Protein AF-S8C6K0-F1 (afdb_monomer_lite)

Foldseek 3Di:
DDPLLVVCVVPQPQQQDDDPDDDDDDDDFDPDKWKKKFKDKAAPPPVVVVVLCVVLVVVADLQKFKEWEWDWDQDPVRGIIIMIIIIMMGRDDPVVVCVRCVVRPVVRPPDTDMDRDGDPPPDDDDDRDRDPPDSDYDYPDVDDPPDDPPLCVVCPPCLVSSQVSSCVNPVVSPRDDPSHRHHPDPVVVPPDD

Sequence (193 aa):
MGEDLFRAIRGGGGSFGVILAYRIKLVRVPATVTVFKLQRFFGDNATEPVHKFQRTVPQIDDNLFIRILLQPVVTVNKNRVLRATFTGQFLGNSDQLLHITSSQFPKLGRGGVGLMDRIPESETPFPHRKGILYKGFRIWASEAPTAARDWLKYFKNNFYRLVQIKTQVDPDNVFRNEQSIPTFPNRLLVNSG

Secondary structure (DSSP, 8-state):
--HHHHHHTTTSGGGS--------------S--EEEEEEEEESS--HHHHHHHHHHGGGS-TTEEEEEEEEEEE-TTS-EEEEEEEEEEESS-HHHHHHHHHHH-HHHHSS---------TTS------TT-S---EEE--SS--S----HHHHHGGGHHHHHHHHHHH-TT--S--TTPPPPPPGGGSSS--

Organism: NCBI:txid192259

InterPro domains:
  IPR012951 Berberine/berberine-like [PF08031] (153-182)
  IPR016169 FAD-binding, type PCMH, subdomain 2 [G3DSA:3.30.465.10] (1-31)
  IPR016169 FAD-binding, type PCMH, subdomain 2 [G3DSA:3.30.465.10] (129-188)
  IPR036318 FAD-binding, type PCMH-like superfamily [SSF56176] (1-30)

pLDDT: mean 71.73, std 16.46, range [35.03, 91.38]

Radius of gyration: 22.29 Å; chains: 1; bounding box: 56×34×68 Å

Structure (mmCIF, N/CA/C/O backbone):
data_AF-S8C6K0-F1
#
_entry.id   AF-S8C6K0-F1
#
loop_
_atom_site.group_PDB
_atom_site.id
_atom_site.type_symbol
_atom_site.label_atom_id
_atom_site.label_alt_id
_atom_site.label_comp_id
_atom_site.label_asym_id
_atom_site.label_entity_id
_atom_site.label_seq_id
_atom_site.pdbx_PDB_ins_code
_atom_site.Cartn_x
_atom_site.Cartn_y
_atom_site.Cartn_z
_atom_site.occupancy
_atom_site.B_iso_or_equiv
_atom_site.auth_seq_id
_atom_site.auth_comp_id
_atom_site.auth_asym_id
_atom_site.auth_atom_id
_atom_site.pdbx_PDB_model_num
ATOM 1 N N . MET A 1 1 ? -22.836 -3.225 15.643 1.00 77.38 1 MET A N 1
ATOM 2 C CA . MET A 1 1 ? -21.581 -2.449 15.779 1.00 77.38 1 MET A CA 1
ATOM 3 C C . MET A 1 1 ? -21.860 -1.015 15.367 1.00 77.38 1 MET A C 1
ATOM 5 O O . MET A 1 1 ? -22.447 -0.830 14.309 1.00 77.38 1 MET A O 1
ATOM 9 N N . GLY A 1 2 ? -21.494 -0.033 16.195 1.00 87.06 2 GLY A N 1
ATOM 10 C CA . GLY A 1 2 ? -21.637 1.386 15.851 1.00 87.06 2 GLY A CA 1
ATOM 11 C C . GLY A 1 2 ? -20.652 1.831 14.763 1.00 87.06 2 GLY A C 1
ATOM 12 O O . GLY A 1 2 ? -19.598 1.217 14.587 1.00 87.06 2 GLY A O 1
ATOM 13 N N . GLU A 1 3 ? -20.988 2.906 14.046 1.00 89.06 3 GLU A N 1
ATOM 14 C CA . GLU A 1 3 ? -20.195 3.444 12.925 1.00 89.06 3 GLU A CA 1
ATOM 15 C C . GLU A 1 3 ? -18.762 3.822 13.340 1.00 89.06 3 GLU A C 1
ATOM 17 O O . GLU A 1 3 ? -17.808 3.608 12.592 1.00 89.06 3 GLU A O 1
ATOM 22 N N . ASP A 1 4 ? -18.591 4.323 14.561 1.00 86.75 4 ASP A N 1
ATOM 23 C CA . ASP A 1 4 ? -17.301 4.764 15.090 1.00 86.75 4 ASP A CA 1
ATOM 24 C C . ASP A 1 4 ? -16.329 3.600 15.293 1.00 86.75 4 ASP A C 1
ATOM 26 O O . ASP A 1 4 ? -15.210 3.627 14.772 1.00 86.75 4 ASP A O 1
ATOM 30 N N . LEU A 1 5 ? -16.785 2.526 15.942 1.00 85.75 5 LEU A N 1
ATOM 31 C CA . LEU A 1 5 ? -16.003 1.298 16.074 1.00 85.75 5 LEU A CA 1
ATOM 32 C C . LEU A 1 5 ? -15.726 0.669 14.703 1.00 85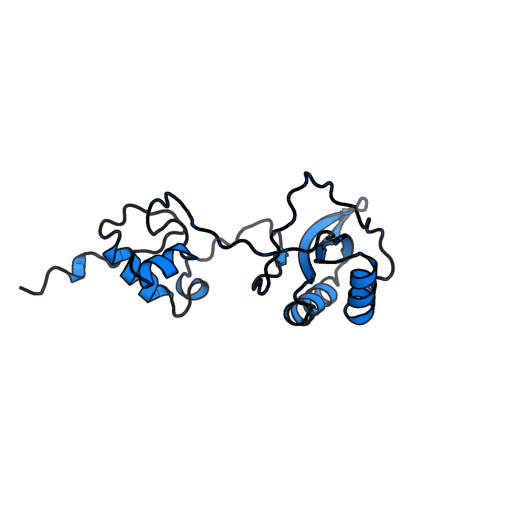.75 5 LEU A C 1
ATOM 34 O O . LEU A 1 5 ? -14.603 0.247 14.433 1.00 85.75 5 LEU A O 1
ATOM 38 N N . PHE A 1 6 ? -16.709 0.677 13.796 1.00 87.56 6 PHE A N 1
ATOM 39 C CA . PHE A 1 6 ? -16.521 0.162 12.440 1.00 87.56 6 PHE A CA 1
ATOM 40 C C . PHE A 1 6 ? -15.461 0.938 11.641 1.00 87.56 6 PHE A C 1
ATOM 42 O O . PHE A 1 6 ? -14.738 0.366 10.823 1.00 87.56 6 PHE A O 1
ATOM 49 N N . ARG A 1 7 ? -15.338 2.251 11.847 1.00 84.31 7 ARG A N 1
ATOM 50 C CA . ARG A 1 7 ? -14.250 3.054 11.268 1.00 84.31 7 ARG A CA 1
ATOM 51 C C . ARG A 1 7 ? -12.911 2.734 11.918 1.00 84.31 7 ARG A C 1
ATOM 53 O O . ARG A 1 7 ? -11.930 2.575 11.195 1.00 84.31 7 ARG A O 1
ATOM 60 N N . ALA A 1 8 ? -12.880 2.600 13.242 1.00 85.69 8 ALA A N 1
ATOM 61 C CA . ALA A 1 8 ? -11.664 2.314 13.995 1.00 85.69 8 ALA A CA 1
ATOM 62 C C . ALA A 1 8 ? -11.019 0.983 13.574 1.00 85.69 8 ALA A C 1
ATOM 64 O O . ALA A 1 8 ? -9.828 0.950 13.268 1.00 85.69 8 ALA A O 1
ATOM 65 N N . ILE A 1 9 ? -11.801 -0.092 13.428 1.00 87.19 9 ILE A N 1
ATOM 66 C CA . ILE A 1 9 ? -11.264 -1.406 13.027 1.00 87.19 9 ILE A CA 1
ATOM 67 C C . ILE A 1 9 ? -10.766 -1.460 11.571 1.00 87.19 9 ILE A C 1
ATOM 69 O O . ILE A 1 9 ? -10.057 -2.388 11.198 1.00 87.19 9 ILE A O 1
ATOM 73 N N . ARG A 1 10 ? -11.087 -0.463 10.732 1.00 83.25 10 ARG A N 1
ATOM 74 C CA . ARG A 1 10 ? -10.662 -0.386 9.317 1.00 83.25 10 ARG A CA 1
ATOM 75 C C . ARG A 1 10 ? -9.340 0.361 9.094 1.00 83.25 10 ARG A C 1
ATOM 77 O O . ARG A 1 10 ? -9.019 0.707 7.957 1.00 83.25 10 ARG A O 1
ATOM 84 N N . GLY A 1 11 ? -8.570 0.617 10.151 1.00 77.19 11 GLY A N 1
ATOM 85 C CA . GLY A 1 11 ? -7.265 1.281 10.039 1.00 77.19 11 GLY A CA 1
ATOM 86 C C . GLY A 1 11 ? -6.530 1.542 11.355 1.00 77.19 11 GLY A C 1
ATOM 87 O O . GLY A 1 11 ? -5.360 1.903 11.327 1.00 77.19 11 GLY A O 1
ATOM 88 N N . GLY A 1 12 ? -7.182 1.344 12.501 1.00 75.81 12 GLY A N 1
ATOM 89 C CA . GLY A 1 12 ? -6.617 1.544 13.836 1.00 75.81 12 GLY A CA 1
ATOM 90 C C . GLY A 1 12 ? -5.806 0.364 14.386 1.00 75.81 12 GLY A C 1
ATOM 91 O O . GLY A 1 12 ? -5.408 0.397 15.544 1.00 75.81 12 GLY A O 1
ATOM 92 N N . GLY A 1 13 ? -5.555 -0.670 13.577 1.00 76.31 13 GLY A N 1
ATOM 93 C CA . GLY A 1 13 ? -4.747 -1.827 13.971 1.00 76.31 13 GLY A CA 1
ATOM 94 C C . GLY A 1 13 ? -5.417 -2.733 15.012 1.00 76.31 13 GLY A C 1
ATOM 95 O O . GLY A 1 13 ? -6.632 -2.713 15.194 1.00 76.31 13 GLY A O 1
ATOM 96 N N . GLY A 1 14 ? -4.611 -3.552 15.693 1.00 79.44 14 GLY A N 1
ATOM 97 C CA . GLY A 1 14 ? -5.067 -4.588 16.633 1.00 79.44 14 GLY A CA 1
ATOM 98 C C . GLY A 1 14 ? -5.541 -4.090 18.004 1.00 79.44 14 GLY A C 1
ATOM 99 O O . GLY A 1 14 ? -5.570 -4.868 18.948 1.00 79.44 14 GLY A O 1
ATOM 100 N N . SER A 1 15 ? -5.877 -2.807 18.150 1.00 84.19 15 SER A N 1
ATOM 101 C CA . SER A 1 15 ? -6.222 -2.211 19.450 1.00 84.19 15 SER A CA 1
ATOM 102 C C . SER A 1 15 ? -7.683 -2.393 19.858 1.00 84.19 15 SER A C 1
ATOM 104 O O . SER A 1 15 ? -8.023 -2.128 21.003 1.00 84.19 15 SER A O 1
ATOM 106 N N . PHE A 1 16 ? -8.563 -2.808 18.951 1.00 87.69 16 PHE A N 1
ATOM 107 C CA . PHE A 1 16 ? -10.018 -2.704 19.136 1.00 87.69 16 PHE A CA 1
ATOM 108 C C . PHE A 1 16 ? -10.723 -4.048 19.359 1.00 87.69 16 PHE A C 1
ATOM 110 O O . PHE A 1 16 ? -11.948 -4.111 19.292 1.00 87.69 16 PHE A O 1
ATOM 117 N N . GLY A 1 17 ? -9.960 -5.115 19.605 1.00 87.19 17 GLY A N 1
ATOM 118 C CA . GLY A 1 17 ? -10.486 -6.446 19.896 1.00 87.19 17 GLY A CA 1
ATOM 119 C C . GLY A 1 17 ? -10.105 -7.517 18.881 1.00 87.19 17 GLY A C 1
ATOM 120 O O . GLY A 1 17 ? -9.298 -7.297 17.975 1.00 87.19 17 GLY A O 1
ATOM 121 N N . VAL A 1 18 ? -10.703 -8.697 19.048 1.00 88.75 18 VAL A N 1
ATOM 122 C CA . VAL A 1 18 ? -10.529 -9.841 18.146 1.00 88.75 18 VAL A CA 1
ATOM 123 C C . VAL A 1 18 ? -11.584 -9.783 17.048 1.00 88.75 18 VAL A C 1
ATOM 125 O O . VAL A 1 18 ? -12.783 -9.874 17.309 1.00 88.75 18 VAL A O 1
ATOM 128 N N . ILE A 1 19 ? -11.140 -9.643 15.801 1.00 88.69 19 ILE A N 1
ATOM 129 C CA . ILE A 1 19 ? -12.036 -9.616 14.645 1.00 88.69 19 ILE A CA 1
ATOM 130 C C . ILE A 1 19 ? -12.259 -11.051 14.171 1.00 88.69 19 ILE A C 1
ATOM 132 O O . ILE A 1 19 ? -11.333 -11.693 13.687 1.00 88.69 19 ILE A O 1
ATOM 136 N N . LEU A 1 20 ? -13.493 -11.540 14.302 1.00 91.31 20 LEU A N 1
ATOM 137 C CA . LEU A 1 20 ? -13.845 -12.923 13.961 1.00 91.31 20 LEU A CA 1
ATOM 138 C C . LEU A 1 20 ? -14.030 -13.140 12.454 1.00 91.31 20 LEU A C 1
ATOM 140 O O . LEU A 1 20 ? -13.672 -14.188 11.928 1.00 91.31 20 LEU A O 1
ATOM 144 N N . ALA A 1 21 ? -14.602 -12.159 11.754 1.00 90.94 21 ALA A N 1
ATOM 145 C CA . ALA A 1 21 ? -14.882 -12.258 10.327 1.00 90.94 21 ALA A CA 1
ATOM 146 C C . ALA A 1 21 ? -14.984 -10.878 9.670 1.00 90.94 21 ALA A C 1
ATOM 148 O O . ALA A 1 21 ? -15.353 -9.889 10.306 1.00 90.94 21 ALA A O 1
ATOM 149 N N . TYR A 1 22 ? -14.722 -10.836 8.363 1.00 88.56 22 TYR A N 1
ATOM 150 C CA . TYR A 1 22 ? -14.955 -9.669 7.517 1.00 88.56 22 TYR A CA 1
ATOM 151 C C . TYR A 1 22 ? -15.979 -9.993 6.436 1.00 88.56 22 TYR A C 1
ATOM 153 O O . TYR A 1 22 ? -15.881 -11.011 5.754 1.00 88.56 22 TYR A O 1
ATOM 161 N N . ARG A 1 23 ? -16.909 -9.065 6.203 1.00 90.38 23 ARG A N 1
ATOM 162 C CA . ARG A 1 23 ? -17.694 -9.033 4.968 1.00 90.38 23 ARG A CA 1
ATOM 163 C C . ARG A 1 23 ? -16.997 -8.112 3.974 1.00 90.38 23 ARG A C 1
ATOM 165 O O . ARG A 1 23 ? -16.988 -6.896 4.158 1.00 90.38 23 ARG A O 1
ATOM 172 N N . ILE A 1 24 ? -16.412 -8.689 2.931 1.00 87.88 24 ILE A N 1
ATOM 173 C CA . ILE A 1 24 ? -15.673 -7.943 1.908 1.00 87.88 24 ILE A CA 1
ATOM 174 C C . ILE A 1 24 ? -16.540 -7.667 0.677 1.00 87.88 24 ILE A C 1
ATOM 176 O O . ILE A 1 24 ? -17.408 -8.461 0.317 1.00 87.88 24 ILE A O 1
ATOM 180 N N . LYS A 1 25 ? -16.298 -6.530 0.016 1.00 83.69 25 LYS A N 1
ATOM 181 C CA . LYS A 1 25 ? -16.882 -6.217 -1.293 1.00 83.69 25 LYS A CA 1
ATOM 182 C C . LYS A 1 25 ? -15.878 -6.598 -2.374 1.00 83.69 25 LYS A C 1
ATOM 184 O O . LYS A 1 25 ? -14.811 -5.993 -2.450 1.00 83.69 25 LYS A O 1
ATOM 189 N N . LEU A 1 26 ? -16.235 -7.574 -3.203 1.00 84.75 26 LEU A N 1
ATOM 190 C CA . LEU A 1 26 ? -15.424 -7.948 -4.359 1.00 84.75 26 LEU A CA 1
ATOM 191 C C . LEU A 1 26 ? -15.444 -6.828 -5.407 1.00 84.75 26 LEU A C 1
ATOM 193 O O . LEU A 1 26 ? -16.449 -6.134 -5.584 1.00 84.75 26 LEU A O 1
ATOM 197 N N . VAL A 1 27 ? -14.322 -6.660 -6.100 1.00 81.38 27 VAL A N 1
ATOM 198 C CA . VAL A 1 27 ? -14.155 -5.691 -7.186 1.00 81.38 27 VAL A CA 1
ATOM 199 C C . VAL A 1 27 ? -13.807 -6.466 -8.449 1.00 81.38 27 VAL A C 1
ATOM 201 O O . VAL A 1 27 ? -12.996 -7.388 -8.401 1.00 81.38 27 VAL A O 1
ATOM 204 N N . ARG A 1 28 ? -14.437 -6.112 -9.574 1.00 83.19 28 ARG A N 1
ATOM 205 C CA . ARG A 1 28 ? -14.128 -6.726 -10.869 1.00 83.19 28 ARG A CA 1
ATOM 206 C C . ARG A 1 28 ? -12.749 -6.277 -11.346 1.00 83.19 28 ARG A C 1
ATOM 208 O O . ARG A 1 28 ? -12.434 -5.091 -11.275 1.00 83.19 28 ARG A O 1
ATOM 215 N N . VAL A 1 29 ? -11.978 -7.220 -11.874 1.00 83.12 29 VAL A N 1
ATOM 216 C CA . VAL A 1 29 ? -10.700 -6.978 -12.551 1.00 83.12 29 VAL A CA 1
ATOM 217 C C . VAL A 1 29 ? -10.784 -7.506 -13.987 1.00 83.12 29 VAL A C 1
ATOM 219 O O . VAL A 1 29 ? -11.564 -8.430 -14.234 1.00 83.12 29 VAL A O 1
ATOM 222 N N . PRO A 1 30 ? -10.046 -6.922 -14.945 1.00 86.19 30 PRO A N 1
ATOM 223 C CA . PRO A 1 30 ? -9.960 -7.470 -16.295 1.00 86.19 30 PRO A CA 1
ATOM 224 C C . PRO A 1 30 ? -9.377 -8.887 -16.284 1.00 86.19 30 PRO A C 1
ATOM 226 O O . PRO A 1 30 ? -8.573 -9.215 -15.414 1.00 86.19 30 PRO A O 1
ATOM 229 N N . ALA A 1 31 ? -9.745 -9.701 -17.278 1.00 85.19 31 ALA A N 1
ATOM 230 C CA . ALA A 1 31 ? -9.190 -11.048 -17.449 1.00 85.19 31 ALA A CA 1
ATOM 231 C C . ALA A 1 31 ? -7.670 -11.033 -17.695 1.00 85.19 31 ALA A C 1
ATOM 233 O O . ALA A 1 31 ? -6.972 -11.968 -17.319 1.00 85.19 31 ALA A O 1
ATOM 234 N N . THR A 1 32 ? -7.159 -9.948 -18.284 1.00 84.38 32 THR A N 1
ATOM 235 C CA . THR A 1 32 ? -5.731 -9.756 -18.542 1.00 84.38 32 THR A CA 1
ATOM 236 C C . THR A 1 32 ? -5.182 -8.642 -17.662 1.00 84.38 32 THR A C 1
ATOM 238 O O . THR A 1 32 ? -5.670 -7.511 -17.694 1.00 84.38 32 THR A O 1
ATOM 241 N N . VAL A 1 33 ? -4.128 -8.957 -16.916 1.00 8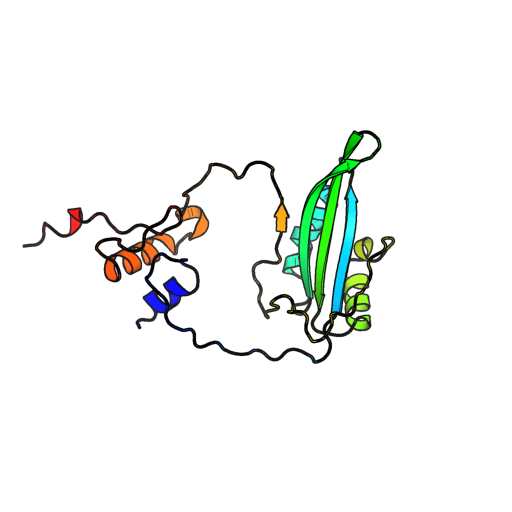5.25 33 VAL A N 1
ATOM 242 C CA . VAL A 1 33 ? -3.359 -8.018 -16.097 1.00 85.25 33 VAL A CA 1
ATOM 243 C C . VAL A 1 33 ? -1.905 -8.092 -16.541 1.00 85.25 33 VAL A C 1
ATOM 245 O O . VAL A 1 33 ? -1.387 -9.175 -16.805 1.00 85.25 33 VAL A O 1
ATOM 248 N N . THR A 1 34 ? -1.235 -6.946 -16.608 1.00 81.56 34 THR A N 1
ATOM 249 C CA . THR A 1 34 ? 0.183 -6.872 -16.968 1.00 81.56 34 THR A CA 1
ATOM 250 C C . THR A 1 34 ? 1.000 -6.498 -15.750 1.00 81.56 34 THR A C 1
ATOM 252 O O . THR A 1 34 ? 0.662 -5.551 -15.042 1.00 81.56 34 THR A O 1
ATOM 255 N N . VAL A 1 35 ? 2.108 -7.192 -15.518 1.00 81.81 35 VAL A N 1
ATOM 256 C CA . VAL A 1 35 ? 3.085 -6.796 -14.505 1.00 81.81 35 VAL A CA 1
ATOM 257 C C . VAL A 1 35 ? 4.426 -6.507 -15.135 1.00 81.81 35 VAL A C 1
ATOM 259 O O . VAL A 1 35 ? 4.752 -6.981 -16.221 1.00 81.81 35 VAL A O 1
ATOM 262 N N . PHE A 1 36 ? 5.221 -5.715 -14.434 1.00 75.88 36 PHE A N 1
ATOM 263 C CA . PHE A 1 36 ? 6.582 -5.454 -14.853 1.00 75.88 36 PHE A CA 1
ATOM 264 C C . PHE A 1 36 ? 7.497 -5.278 -13.655 1.00 75.88 36 PHE A C 1
ATOM 266 O O . PHE A 1 36 ? 7.103 -4.818 -12.575 1.00 75.88 36 PHE A O 1
ATOM 273 N N . LYS A 1 37 ? 8.766 -5.597 -13.889 1.00 79.25 37 LYS A N 1
ATOM 274 C CA . LYS A 1 37 ? 9.856 -5.331 -12.966 1.00 79.25 37 LYS A CA 1
ATOM 275 C C . LYS A 1 37 ? 10.997 -4.685 -13.734 1.00 79.25 37 LYS A C 1
ATOM 277 O O . LYS A 1 37 ? 11.533 -5.270 -14.666 1.00 79.25 37 LYS A O 1
ATOM 282 N N . LEU A 1 38 ? 11.379 -3.486 -13.316 1.00 76.12 38 LEU A N 1
ATOM 283 C CA . LEU A 1 38 ? 12.499 -2.752 -13.889 1.00 76.12 38 LEU A CA 1
ATOM 284 C C . LEU A 1 38 ? 13.527 -2.459 -12.803 1.00 76.12 38 LEU A C 1
ATOM 286 O O . LEU A 1 38 ? 13.191 -1.934 -11.742 1.00 76.12 38 LEU A O 1
ATOM 290 N N . GLN A 1 39 ? 14.790 -2.769 -13.080 1.00 77.50 39 GLN A N 1
ATOM 291 C CA . GLN A 1 39 ? 15.895 -2.485 -12.173 1.00 77.50 39 GLN A CA 1
ATOM 292 C C . GLN A 1 39 ? 16.813 -1.421 -12.762 1.00 77.50 39 GLN A C 1
ATOM 294 O O . GLN A 1 39 ? 17.195 -1.475 -13.930 1.00 77.50 39 GLN A O 1
ATOM 299 N N . ARG A 1 40 ? 17.160 -0.437 -11.933 1.00 76.88 40 ARG A N 1
ATOM 300 C CA . ARG A 1 40 ? 18.102 0.634 -12.250 1.00 76.88 40 ARG A CA 1
ATOM 301 C C . ARG A 1 40 ? 19.139 0.738 -11.147 1.00 76.88 40 ARG A C 1
ATOM 303 O O . ARG A 1 40 ? 18.807 0.599 -9.971 1.00 76.88 40 ARG A O 1
ATOM 310 N N . PHE A 1 41 ? 20.377 0.993 -11.542 1.00 79.62 41 PHE A N 1
ATOM 311 C CA . PHE A 1 41 ? 21.475 1.270 -10.630 1.00 79.62 41 PHE A CA 1
ATOM 312 C C . PHE A 1 41 ? 21.834 2.739 -10.773 1.00 79.62 41 PHE A C 1
ATOM 314 O O . PHE A 1 41 ? 22.044 3.228 -11.882 1.00 79.62 41 PHE A O 1
ATOM 321 N N . PHE A 1 42 ? 21.861 3.436 -9.650 1.00 76.88 42 PHE A N 1
ATOM 322 C CA . PHE A 1 42 ? 22.242 4.830 -9.563 1.00 76.88 42 PHE A CA 1
ATOM 323 C C . PHE A 1 42 ? 23.532 4.919 -8.750 1.00 76.88 42 PHE A C 1
ATOM 325 O O . PHE A 1 42 ? 23.659 4.259 -7.718 1.00 76.88 42 PHE A O 1
ATOM 332 N N . GLY A 1 43 ? 24.485 5.721 -9.227 1.00 71.12 43 GLY A N 1
ATOM 333 C CA . GLY A 1 43 ? 25.573 6.217 -8.384 1.00 71.12 43 GLY A CA 1
ATOM 334 C C . GLY A 1 43 ? 25.043 7.277 -7.412 1.00 71.12 43 GLY A C 1
ATOM 335 O O . GLY A 1 43 ? 23.907 7.188 -6.945 1.00 71.12 43 GLY A O 1
ATOM 336 N N . ASP A 1 44 ? 25.815 8.334 -7.178 1.00 60.81 44 ASP A N 1
ATOM 337 C CA . ASP A 1 44 ? 25.474 9.363 -6.183 1.00 60.81 44 ASP A CA 1
ATOM 338 C C . ASP A 1 44 ? 24.227 10.204 -6.535 1.00 60.81 44 ASP A C 1
ATOM 340 O O . ASP A 1 44 ? 23.620 10.822 -5.664 1.00 60.81 44 ASP A O 1
ATOM 344 N N . ASN A 1 45 ? 23.772 10.195 -7.795 1.00 64.88 45 ASN A N 1
ATOM 345 C CA . ASN A 1 45 ? 22.658 11.027 -8.270 1.00 64.88 45 ASN A CA 1
ATOM 346 C C . ASN A 1 45 ? 21.289 10.305 -8.304 1.00 64.88 45 ASN A C 1
ATOM 348 O O . ASN A 1 45 ? 20.521 10.415 -9.262 1.00 64.88 45 ASN A O 1
ATOM 352 N N . ALA A 1 46 ? 20.963 9.527 -7.268 1.00 63.41 46 ALA A N 1
ATOM 353 C CA . ALA A 1 46 ? 19.696 8.785 -7.188 1.00 63.41 46 ALA A CA 1
ATOM 354 C C . ALA A 1 46 ? 18.464 9.650 -6.834 1.00 63.41 46 ALA A C 1
ATOM 356 O O . ALA A 1 46 ? 17.328 9.168 -6.872 1.00 63.41 46 ALA A O 1
ATOM 357 N N . THR A 1 47 ? 18.669 10.923 -6.492 1.00 68.75 47 THR A N 1
ATOM 358 C CA . THR A 1 47 ? 17.626 11.829 -5.989 1.00 68.75 47 THR A CA 1
ATOM 359 C C . THR A 1 47 ? 16.644 12.264 -7.080 1.00 68.75 47 THR A C 1
ATOM 361 O O . THR A 1 47 ? 15.437 12.296 -6.838 1.00 68.75 47 THR A O 1
ATOM 364 N N . GLU A 1 48 ? 17.121 12.545 -8.298 1.00 71.12 48 GLU A N 1
ATOM 365 C CA . GLU A 1 48 ? 16.271 13.017 -9.405 1.00 71.12 48 GLU A CA 1
ATOM 366 C C . GLU A 1 48 ? 15.190 11.983 -9.808 1.00 71.12 48 GLU A C 1
ATOM 368 O O . GLU A 1 48 ? 14.011 12.354 -9.864 1.00 71.12 48 GLU A O 1
ATOM 373 N N . PRO A 1 49 ? 15.505 10.685 -10.019 1.00 68.38 49 PRO A N 1
ATOM 374 C CA . PRO A 1 49 ? 14.498 9.669 -10.335 1.00 68.38 49 PRO A CA 1
ATOM 375 C C . PRO A 1 49 ? 13.445 9.483 -9.238 1.00 68.38 49 PRO A C 1
ATOM 377 O O . PRO A 1 49 ? 12.259 9.343 -9.539 1.00 68.38 49 PRO A O 1
ATOM 380 N N . VAL A 1 50 ? 13.866 9.494 -7.970 1.00 71.62 50 VAL A N 1
ATOM 381 C CA . VAL A 1 50 ? 12.971 9.319 -6.815 1.00 71.62 50 VAL A CA 1
ATOM 382 C C . VAL A 1 50 ? 12.024 10.502 -6.689 1.00 71.62 50 VAL A C 1
ATOM 384 O O . VAL A 1 50 ? 10.814 10.321 -6.559 1.00 71.62 50 VAL A O 1
ATOM 387 N N . HIS A 1 51 ? 12.557 11.714 -6.791 1.00 73.88 51 HIS A N 1
ATOM 388 C CA . HIS A 1 51 ? 11.772 12.935 -6.707 1.00 73.88 51 HIS A CA 1
ATOM 389 C C . HIS A 1 51 ? 10.781 13.059 -7.874 1.00 73.88 51 HIS A C 1
ATOM 391 O O . HIS A 1 51 ? 9.614 13.402 -7.670 1.00 73.88 51 HIS A O 1
ATOM 397 N N . LYS A 1 52 ? 11.200 12.699 -9.095 1.00 73.94 52 LYS A N 1
ATOM 398 C CA . LYS A 1 52 ? 10.295 12.635 -10.250 1.00 73.94 52 LYS A CA 1
ATOM 399 C C . LYS A 1 52 ? 9.178 11.618 -10.022 1.00 73.94 52 LYS A C 1
ATOM 401 O O . LYS A 1 52 ? 8.014 11.939 -10.246 1.00 73.94 52 LYS A O 1
ATOM 406 N N . PHE A 1 53 ? 9.512 10.428 -9.526 1.00 73.56 53 PHE A N 1
ATOM 407 C CA . PHE A 1 53 ? 8.518 9.410 -9.197 1.00 73.56 53 PHE A CA 1
ATOM 408 C C . PHE A 1 53 ? 7.498 9.930 -8.179 1.00 73.56 53 PHE A C 1
ATOM 410 O O . PHE A 1 53 ? 6.305 9.882 -8.453 1.00 73.56 53 PHE A O 1
ATOM 417 N N . GLN A 1 54 ? 7.940 10.511 -7.061 1.00 75.06 54 GLN A N 1
ATOM 418 C CA . GLN A 1 54 ? 7.048 11.052 -6.025 1.00 75.06 54 GLN A CA 1
ATOM 419 C C . GLN A 1 54 ? 6.057 12.102 -6.554 1.00 75.06 54 GLN A C 1
ATOM 421 O O . GLN A 1 54 ? 4.931 12.164 -6.065 1.00 75.06 54 GLN A O 1
ATOM 426 N N . ARG A 1 55 ? 6.443 12.897 -7.562 1.00 75.62 55 ARG A N 1
ATOM 427 C CA . ARG A 1 55 ? 5.568 13.907 -8.183 1.00 75.62 55 ARG A CA 1
ATOM 428 C C . ARG A 1 55 ? 4.598 13.332 -9.213 1.00 75.62 55 ARG A C 1
ATOM 430 O O . ARG A 1 55 ? 3.452 13.762 -9.262 1.00 75.62 55 ARG A O 1
ATOM 437 N N . THR A 1 56 ? 5.038 12.384 -10.039 1.00 73.31 56 THR A N 1
ATOM 438 C CA . THR A 1 56 ? 4.213 11.834 -11.131 1.00 73.31 56 THR A CA 1
ATOM 439 C C . THR A 1 56 ? 3.221 10.784 -10.636 1.00 73.31 56 THR A C 1
ATOM 441 O O . THR A 1 56 ? 2.103 10.684 -11.126 1.00 73.31 56 THR A O 1
ATOM 444 N N . VAL A 1 57 ? 3.608 10.006 -9.631 1.00 73.44 57 VAL A N 1
ATOM 445 C CA . VAL A 1 57 ? 2.843 8.865 -9.117 1.00 73.44 57 VAL A CA 1
ATOM 446 C C . VAL A 1 57 ? 1.430 9.219 -8.652 1.00 73.44 57 VAL A C 1
ATOM 448 O O . VAL A 1 57 ? 0.525 8.460 -8.988 1.00 73.44 57 VAL A O 1
ATOM 451 N N . PRO A 1 58 ? 1.163 10.339 -7.954 1.00 74.06 58 PRO A N 1
ATOM 452 C CA . PRO A 1 58 ? -0.204 10.740 -7.620 1.00 74.06 58 PRO A CA 1
ATOM 453 C C . PRO A 1 58 ? -1.118 10.962 -8.834 1.00 74.06 58 PRO A C 1
ATOM 455 O O . PRO A 1 58 ? -2.318 10.757 -8.700 1.00 74.06 58 PRO A O 1
ATOM 458 N N . GLN A 1 59 ? -0.561 11.329 -9.993 1.00 75.44 59 GLN A N 1
ATOM 459 C CA . GLN A 1 59 ? -1.293 11.707 -11.213 1.00 75.44 59 GLN A CA 1
ATOM 460 C C . GLN A 1 59 ? -1.340 10.602 -12.283 1.00 75.44 59 GLN A C 1
ATOM 462 O O . GLN A 1 59 ? -1.939 10.793 -13.336 1.00 75.44 59 GLN A O 1
ATOM 467 N N . ILE A 1 60 ? -0.677 9.467 -12.044 1.00 77.62 60 ILE A N 1
ATOM 468 C CA . ILE A 1 60 ? -0.659 8.327 -12.972 1.00 77.62 60 ILE A CA 1
ATOM 469 C C . ILE A 1 60 ? -2.054 7.697 -13.106 1.00 77.62 60 ILE A C 1
ATOM 471 O O . ILE A 1 60 ? -2.866 7.808 -12.185 1.00 77.62 60 ILE A O 1
ATOM 475 N N . ASP A 1 61 ? -2.281 6.994 -14.219 1.00 81.69 61 ASP A N 1
ATOM 476 C CA . ASP A 1 61 ? -3.510 6.240 -14.491 1.00 81.69 61 ASP A CA 1
ATOM 477 C C . ASP A 1 61 ? -3.948 5.386 -13.286 1.00 81.69 61 ASP A C 1
ATOM 479 O O . ASP A 1 61 ? -3.139 4.681 -12.675 1.00 81.69 61 ASP A O 1
ATOM 483 N N . ASP A 1 62 ? -5.238 5.439 -12.950 1.00 81.19 62 ASP A N 1
ATOM 484 C CA . ASP A 1 62 ? -5.827 4.716 -11.816 1.00 81.19 62 ASP A CA 1
ATOM 485 C C . ASP A 1 62 ? -5.692 3.190 -11.928 1.00 81.19 62 ASP A C 1
ATOM 487 O O . ASP A 1 62 ? -5.789 2.497 -10.914 1.00 81.19 62 ASP A O 1
ATOM 491 N N . ASN A 1 63 ? -5.489 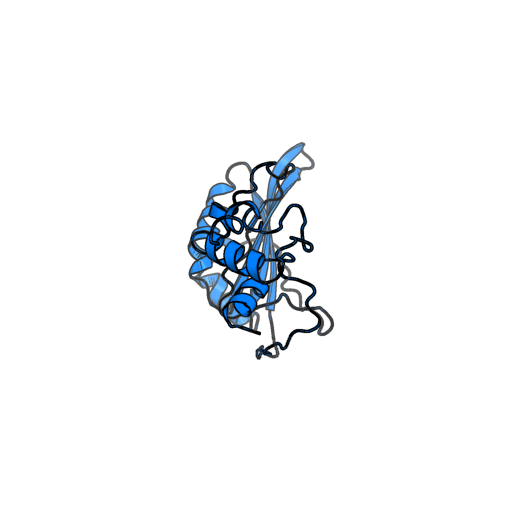2.666 -13.139 1.00 83.88 63 ASN A N 1
ATOM 492 C CA . ASN A 1 63 ? -5.273 1.250 -13.424 1.00 83.88 63 ASN A CA 1
ATOM 493 C C . ASN A 1 63 ? -3.806 0.832 -13.304 1.00 83.88 63 ASN A C 1
ATOM 495 O O . ASN A 1 63 ? -3.514 -0.357 -13.434 1.00 83.88 63 ASN A O 1
ATOM 499 N N . LEU A 1 64 ? -2.889 1.785 -13.100 1.00 82.06 64 LEU A N 1
ATOM 500 C CA . LEU A 1 64 ? -1.455 1.556 -13.018 1.00 82.06 64 LEU A CA 1
ATOM 501 C C . LEU A 1 64 ? -0.949 1.752 -11.586 1.00 82.06 64 LEU A C 1
ATOM 503 O O . LEU A 1 64 ? -0.784 2.862 -11.075 1.00 82.06 64 LEU A O 1
ATOM 507 N N . PHE A 1 65 ? -0.607 0.638 -10.950 1.00 81.31 65 PHE A N 1
ATOM 508 C CA . PHE A 1 65 ? 0.129 0.629 -9.697 1.00 81.31 65 PHE A CA 1
ATOM 509 C C . PHE A 1 65 ? 1.625 0.497 -9.964 1.00 81.31 65 PHE A C 1
ATOM 511 O O . PHE A 1 65 ? 2.053 -0.392 -10.694 1.00 81.31 65 PHE A O 1
ATOM 518 N N . ILE A 1 66 ? 2.434 1.338 -9.316 1.00 78.31 66 ILE A N 1
ATOM 519 C CA . ILE A 1 66 ? 3.894 1.219 -9.315 1.00 78.31 66 ILE A CA 1
ATOM 520 C C . ILE A 1 66 ? 4.404 1.442 -7.893 1.00 78.31 66 ILE A C 1
ATOM 522 O O . ILE A 1 66 ? 3.985 2.378 -7.208 1.00 78.31 66 ILE A O 1
ATOM 526 N N . ARG A 1 67 ? 5.347 0.605 -7.465 1.00 78.44 67 ARG A N 1
ATOM 527 C CA . ARG A 1 67 ? 6.146 0.785 -6.251 1.00 78.44 67 ARG A CA 1
ATOM 528 C C . ARG A 1 67 ? 7.629 0.862 -6.588 1.00 78.44 67 ARG A C 1
ATOM 530 O O . ARG A 1 67 ? 8.079 0.223 -7.540 1.00 78.44 67 ARG A O 1
ATOM 537 N N . ILE A 1 68 ? 8.386 1.574 -5.757 1.00 77.12 68 ILE A N 1
ATOM 538 C CA . ILE A 1 68 ? 9.852 1.549 -5.788 1.00 77.12 68 ILE A CA 1
ATOM 539 C C . ILE A 1 68 ? 10.371 0.923 -4.503 1.00 77.12 68 ILE A C 1
ATOM 541 O O . ILE A 1 68 ? 10.005 1.328 -3.397 1.00 77.12 68 ILE A O 1
ATOM 545 N N . LEU A 1 69 ? 11.281 -0.027 -4.680 1.00 78.50 69 LEU A N 1
ATOM 546 C CA . LEU A 1 69 ? 12.161 -0.528 -3.641 1.00 78.50 69 LEU A CA 1
ATOM 547 C C . LEU A 1 69 ? 13.574 0.014 -3.884 1.00 78.50 69 LEU A C 1
ATOM 549 O O . LEU A 1 69 ? 14.197 -0.327 -4.892 1.00 78.50 69 LEU A O 1
ATOM 553 N N . LEU A 1 70 ? 14.067 0.849 -2.968 1.00 77.50 70 LEU A N 1
ATOM 554 C CA . LEU A 1 70 ? 15.442 1.355 -2.981 1.00 77.50 70 LEU A CA 1
ATOM 555 C C . LEU A 1 70 ? 16.302 0.532 -2.022 1.00 77.50 70 LEU A C 1
ATOM 557 O O . LEU A 1 70 ? 15.940 0.366 -0.856 1.00 77.50 70 LEU A O 1
ATOM 561 N N . GLN A 1 71 ? 17.431 0.026 -2.512 1.00 79.81 71 GLN A N 1
ATOM 562 C CA . GLN A 1 71 ? 18.372 -0.773 -1.730 1.00 79.81 71 GLN A CA 1
ATOM 563 C C . GLN A 1 71 ? 19.813 -0.363 -2.041 1.00 79.81 71 GLN A C 1
ATOM 565 O O . GLN A 1 71 ? 20.167 -0.289 -3.218 1.00 79.81 71 GLN A O 1
ATOM 570 N N . PRO A 1 72 ? 20.667 -0.137 -1.030 1.00 80.94 72 PRO A N 1
ATOM 571 C CA . PRO A 1 72 ? 22.099 -0.012 -1.261 1.00 80.94 72 PRO A CA 1
ATOM 572 C C . PRO A 1 72 ? 22.671 -1.373 -1.685 1.00 80.94 72 PRO A C 1
ATOM 574 O O . PRO A 1 72 ? 22.328 -2.406 -1.111 1.00 80.94 72 PRO A O 1
ATOM 577 N N . VAL A 1 73 ? 23.537 -1.385 -2.694 1.00 83.12 73 VAL A N 1
ATOM 578 C CA . VAL A 1 73 ? 24.222 -2.584 -3.194 1.00 83.12 73 VAL A CA 1
ATOM 579 C C . VAL A 1 73 ? 25.702 -2.259 -3.367 1.00 83.12 73 VAL A C 1
ATOM 581 O O . VAL A 1 73 ? 26.056 -1.177 -3.827 1.00 83.12 73 VAL A O 1
ATOM 584 N N . VAL A 1 74 ? 26.576 -3.186 -2.984 1.00 81.81 74 VAL A N 1
ATOM 585 C CA . VAL A 1 74 ? 28.019 -3.068 -3.222 1.00 81.81 74 VAL A CA 1
ATOM 586 C C . VAL A 1 74 ? 28.330 -3.759 -4.543 1.00 81.81 74 VAL A C 1
ATOM 588 O O . VAL A 1 74 ? 27.994 -4.926 -4.734 1.00 81.81 74 VAL A O 1
ATOM 591 N N . THR A 1 75 ? 28.912 -3.020 -5.481 1.00 75.94 75 THR A N 1
ATOM 592 C CA . THR A 1 75 ? 29.378 -3.577 -6.758 1.00 75.94 75 THR A CA 1
ATOM 593 C C . THR A 1 75 ? 30.630 -4.432 -6.558 1.00 75.94 75 THR A C 1
ATOM 595 O O . THR A 1 75 ? 31.306 -4.325 -5.536 1.00 75.94 75 THR A O 1
ATOM 598 N N . VAL A 1 76 ? 30.985 -5.239 -7.563 1.00 76.88 76 VAL A N 1
ATOM 599 C CA . VAL A 1 76 ? 32.226 -6.042 -7.565 1.00 76.88 76 VAL A CA 1
ATOM 600 C C . VAL A 1 76 ? 33.465 -5.168 -7.302 1.00 76.88 76 VAL A C 1
ATOM 602 O O . VAL A 1 76 ? 34.379 -5.583 -6.597 1.00 76.88 76 VAL A O 1
ATOM 605 N N . ASN A 1 77 ? 33.438 -3.909 -7.751 1.00 79.44 77 ASN A N 1
ATOM 606 C CA . ASN A 1 77 ? 34.514 -2.930 -7.564 1.00 79.44 77 ASN A CA 1
ATOM 607 C C . ASN A 1 77 ? 34.494 -2.240 -6.184 1.00 79.44 77 ASN A C 1
ATOM 609 O O . ASN A 1 77 ? 35.129 -1.205 -6.013 1.00 79.44 77 ASN A O 1
ATOM 613 N N . LYS A 1 78 ? 33.736 -2.760 -5.207 1.00 78.25 78 LYS A N 1
ATOM 614 C CA . LYS A 1 78 ? 33.534 -2.191 -3.857 1.00 78.25 78 LYS A CA 1
ATOM 615 C C . LYS A 1 78 ? 32.875 -0.804 -3.812 1.00 78.25 78 LYS A C 1
ATOM 617 O O . LYS A 1 78 ? 32.703 -0.249 -2.729 1.00 78.25 78 LYS A O 1
ATOM 622 N N . ASN A 1 79 ? 32.411 -0.274 -4.943 1.00 78.56 79 ASN A N 1
ATOM 623 C CA . ASN A 1 79 ? 31.634 0.964 -4.971 1.00 78.56 79 ASN A CA 1
ATOM 624 C C . ASN A 1 79 ? 30.202 0.698 -4.499 1.00 78.56 79 ASN A C 1
ATOM 626 O O . ASN A 1 79 ? 29.560 -0.255 -4.959 1.00 78.56 79 ASN A O 1
ATOM 630 N N . ARG A 1 80 ? 29.696 1.547 -3.599 1.00 77.25 80 ARG A N 1
ATOM 631 C CA . ARG A 1 80 ? 28.304 1.511 -3.135 1.00 77.25 80 ARG A CA 1
ATOM 632 C C . ARG A 1 80 ? 27.430 2.216 -4.168 1.00 77.25 80 ARG A C 1
ATOM 634 O O . ARG A 1 80 ? 27.670 3.370 -4.494 1.00 77.25 80 ARG A O 1
ATOM 641 N N . VAL A 1 81 ? 26.417 1.523 -4.669 1.00 83.38 81 VAL A N 1
ATOM 642 C CA . VAL A 1 81 ? 25.429 2.059 -5.612 1.00 83.38 81 VAL A CA 1
ATOM 643 C C . VAL A 1 81 ? 24.031 1.835 -5.061 1.00 83.38 81 VAL A C 1
ATOM 645 O O . VAL A 1 81 ? 23.781 0.876 -4.329 1.00 83.38 81 VAL A O 1
ATOM 648 N N . LEU A 1 82 ? 23.088 2.699 -5.418 1.00 80.38 82 LEU A N 1
ATOM 649 C CA . LEU A 1 82 ? 21.690 2.506 -5.068 1.00 80.38 82 LEU A CA 1
ATOM 650 C C . LEU A 1 82 ? 20.988 1.723 -6.176 1.00 80.38 82 LEU A C 1
ATOM 652 O O . LEU A 1 82 ? 20.894 2.170 -7.318 1.00 80.38 82 LEU A O 1
ATOM 656 N N . ARG A 1 83 ? 20.438 0.560 -5.839 1.00 82.00 83 ARG A N 1
ATOM 657 C CA . ARG A 1 83 ? 19.546 -0.192 -6.718 1.00 82.00 83 ARG A CA 1
ATOM 658 C C . ARG A 1 83 ? 18.107 0.237 -6.474 1.00 82.00 83 ARG A C 1
ATOM 660 O O . ARG A 1 83 ? 17.566 0.023 -5.391 1.00 82.00 83 ARG A O 1
ATOM 667 N N . ALA A 1 84 ? 17.466 0.769 -7.505 1.00 79.69 84 ALA A N 1
ATOM 668 C CA . ALA A 1 84 ? 16.033 1.005 -7.534 1.00 79.69 84 ALA A CA 1
ATOM 669 C C . ALA A 1 84 ? 15.338 -0.100 -8.327 1.00 79.69 84 ALA A C 1
ATOM 671 O O . ALA A 1 84 ? 15.588 -0.283 -9.519 1.00 79.69 84 ALA A O 1
ATOM 672 N N . THR A 1 85 ? 14.450 -0.831 -7.664 1.00 79.06 85 THR A N 1
ATOM 673 C CA . THR A 1 85 ? 13.572 -1.813 -8.300 1.00 79.06 85 THR A CA 1
ATOM 674 C C . THR A 1 85 ? 12.168 -1.235 -8.374 1.00 79.06 85 THR A C 1
ATOM 676 O O . THR A 1 85 ? 11.510 -1.053 -7.351 1.00 79.06 85 THR A O 1
ATOM 679 N N . PHE A 1 86 ? 11.718 -0.954 -9.589 1.00 78.00 86 PHE A N 1
ATOM 680 C CA . PHE A 1 86 ? 10.353 -0.565 -9.895 1.00 78.00 86 PHE A CA 1
ATOM 681 C C . PHE A 1 86 ? 9.559 -1.841 -10.146 1.00 78.00 86 PHE A C 1
ATOM 683 O O . PHE A 1 86 ? 9.936 -2.651 -10.990 1.00 78.00 86 PHE A O 1
ATOM 690 N N . THR A 1 87 ? 8.478 -2.040 -9.407 1.00 80.94 87 THR A N 1
ATOM 691 C CA . THR A 1 87 ? 7.538 -3.137 -9.653 1.00 80.94 87 THR A CA 1
ATOM 692 C C . THR A 1 87 ? 6.169 -2.530 -9.838 1.00 80.94 87 THR A C 1
ATOM 694 O O . THR A 1 87 ? 5.753 -1.720 -9.008 1.00 80.94 87 THR A O 1
ATOM 697 N N . GLY A 1 88 ? 5.475 -2.911 -10.897 1.00 79.38 88 GLY A N 1
ATOM 698 C CA . GLY A 1 88 ? 4.138 -2.410 -11.143 1.00 79.38 88 GLY A CA 1
ATOM 699 C C . GLY A 1 88 ? 3.191 -3.460 -11.686 1.00 79.38 88 GLY A C 1
ATOM 700 O O . GLY A 1 88 ? 3.608 -4.518 -12.154 1.00 79.38 88 GLY A O 1
ATOM 701 N N . GLN A 1 89 ? 1.912 -3.129 -11.578 1.00 82.81 89 GLN A N 1
ATOM 702 C CA . GLN A 1 89 ? 0.785 -3.902 -12.068 1.00 82.81 89 GLN A CA 1
ATOM 703 C C . GLN A 1 89 ? -0.169 -2.956 -12.787 1.00 82.81 89 GLN A C 1
ATOM 705 O O . GLN A 1 89 ? -0.494 -1.890 -12.264 1.00 82.81 89 GLN A O 1
ATOM 710 N N . PHE A 1 90 ? -0.625 -3.371 -13.959 1.00 84.81 90 PHE A N 1
ATOM 711 C CA . PHE A 1 90 ? -1.572 -2.656 -14.788 1.00 84.81 90 PHE A CA 1
ATOM 712 C C . PHE A 1 90 ? -2.809 -3.511 -15.044 1.00 84.81 90 PHE A C 1
ATOM 714 O O . PHE A 1 90 ? -2.692 -4.654 -15.492 1.00 84.81 90 PHE A O 1
ATOM 721 N N . LEU A 1 91 ? -3.993 -2.960 -14.774 1.00 86.62 91 LEU A N 1
ATOM 722 C CA . LEU A 1 91 ? -5.267 -3.603 -15.101 1.00 86.62 91 LEU A CA 1
ATOM 723 C C . LEU A 1 91 ? -5.577 -3.463 -16.599 1.00 86.62 91 LEU A C 1
ATOM 725 O O . LEU A 1 91 ? -6.432 -2.679 -17.002 1.00 86.62 91 LEU A O 1
ATOM 729 N N . GLY A 1 92 ? -4.865 -4.234 -17.412 1.00 86.25 92 GLY A N 1
ATOM 730 C CA . GLY A 1 92 ? -5.009 -4.280 -18.861 1.00 86.25 92 GLY A CA 1
ATOM 731 C C . GLY A 1 92 ? -3.847 -5.026 -19.509 1.00 86.25 92 GLY A C 1
ATOM 732 O O . GLY A 1 92 ? -3.044 -5.674 -18.828 1.00 86.25 92 GLY A O 1
ATOM 733 N N . ASN A 1 93 ? -3.754 -4.939 -20.834 1.00 86.44 93 ASN A N 1
ATOM 734 C CA . ASN A 1 93 ? -2.708 -5.616 -21.601 1.00 86.44 93 ASN A CA 1
ATOM 735 C C . ASN A 1 93 ? -1.397 -4.804 -21.672 1.00 86.44 93 ASN A C 1
ATOM 737 O O . ASN A 1 93 ? -1.330 -3.636 -21.272 1.00 86.44 93 ASN A O 1
ATOM 741 N N . SER A 1 94 ? -0.343 -5.441 -22.185 1.00 81.06 94 SER A N 1
ATOM 742 C CA . SER A 1 94 ? 0.990 -4.848 -22.300 1.00 81.06 94 SER A CA 1
ATOM 743 C C . SER A 1 94 ? 1.043 -3.678 -23.274 1.00 81.06 94 SER A C 1
ATOM 745 O O . SER A 1 94 ? 1.787 -2.734 -23.032 1.00 81.06 94 SER A O 1
ATOM 747 N N . ASP A 1 95 ? 0.237 -3.692 -24.334 1.00 83.50 95 ASP A N 1
ATOM 748 C CA . ASP A 1 95 ? 0.241 -2.642 -25.359 1.00 83.50 95 ASP A CA 1
ATOM 749 C C . ASP A 1 95 ? -0.297 -1.321 -24.795 1.00 83.50 95 ASP A C 1
ATOM 751 O O . ASP A 1 95 ? 0.300 -0.256 -24.970 1.00 83.50 95 ASP A O 1
ATOM 755 N N . GLN A 1 96 ? -1.379 -1.398 -24.017 1.00 83.94 96 GLN A N 1
ATOM 756 C CA . GLN A 1 96 ? -1.929 -0.273 -23.260 1.00 83.94 96 GLN A CA 1
ATOM 757 C C . GLN A 1 96 ? -0.925 0.250 -22.226 1.00 83.94 96 GLN A C 1
ATOM 759 O O . GLN A 1 96 ? -0.727 1.463 -22.111 1.00 83.94 96 GLN A O 1
ATOM 764 N N . LEU A 1 97 ? -0.243 -0.649 -21.508 1.00 82.56 97 LEU A N 1
ATOM 765 C CA . LEU A 1 97 ? 0.811 -0.264 -20.571 1.00 82.56 97 LEU A CA 1
ATOM 766 C C . LEU A 1 97 ? 1.970 0.449 -21.285 1.00 82.56 97 LEU A C 1
ATOM 768 O O . LEU A 1 97 ? 2.466 1.460 -20.785 1.00 82.56 97 LEU A O 1
ATOM 772 N N . LEU A 1 98 ? 2.408 -0.042 -22.445 1.00 80.56 98 LEU A N 1
ATOM 773 C CA . LEU A 1 98 ? 3.471 0.574 -23.242 1.00 80.56 98 LEU A CA 1
ATOM 774 C C . LEU A 1 98 ? 3.078 1.974 -23.718 1.00 80.56 98 LEU A C 1
ATOM 776 O O . LEU A 1 98 ? 3.892 2.895 -23.640 1.00 80.56 98 LEU A O 1
ATOM 780 N N . HIS A 1 99 ? 1.826 2.174 -24.123 1.00 82.06 99 HIS A N 1
ATOM 781 C CA . HIS A 1 99 ? 1.303 3.491 -24.481 1.00 82.06 99 HIS A CA 1
ATOM 782 C C . HIS A 1 99 ? 1.323 4.474 -23.289 1.00 82.06 99 HIS A C 1
ATOM 784 O O . HIS A 1 99 ? 1.812 5.605 -23.400 1.00 82.06 99 HIS A O 1
ATOM 790 N N . ILE A 1 100 ? 0.865 4.036 -22.110 1.00 77.94 100 ILE A N 1
ATOM 791 C CA . ILE A 1 100 ? 0.855 4.858 -20.884 1.00 77.94 100 ILE A CA 1
ATOM 792 C C . ILE A 1 100 ? 2.282 5.161 -20.411 1.00 77.94 100 ILE A C 1
ATOM 794 O O . ILE A 1 100 ? 2.618 6.298 -20.085 1.00 77.94 100 ILE A O 1
ATOM 798 N N . THR A 1 101 ? 3.160 4.161 -20.395 1.00 72.44 101 THR A N 1
ATOM 799 C CA . THR A 1 101 ? 4.547 4.336 -19.943 1.00 72.44 101 THR A CA 1
ATOM 800 C C . THR A 1 101 ? 5.371 5.176 -20.912 1.00 72.44 101 THR A C 1
ATOM 802 O O . THR A 1 101 ? 6.195 5.968 -20.459 1.00 72.44 101 THR A O 1
ATOM 805 N N . SER A 1 102 ? 5.125 5.092 -22.220 1.00 71.38 102 SER A N 1
ATOM 806 C CA . SER A 1 102 ? 5.815 5.930 -23.208 1.00 71.38 102 SER A CA 1
ATOM 807 C C . SER A 1 102 ? 5.418 7.402 -23.096 1.00 71.38 102 SER A C 1
ATOM 809 O O . SER A 1 102 ? 6.280 8.272 -23.212 1.00 71.38 102 SER A O 1
ATOM 811 N N . SER A 1 103 ? 4.143 7.686 -22.811 1.00 71.19 103 SER A N 1
ATOM 812 C CA . SER A 1 103 ? 3.647 9.056 -22.630 1.00 71.19 103 SER A CA 1
ATOM 813 C C . SER A 1 103 ? 4.045 9.657 -21.277 1.00 71.19 103 SER A C 1
ATOM 815 O O . SER A 1 103 ? 4.522 10.789 -21.221 1.00 71.19 103 SER A O 1
ATOM 817 N N . GLN A 1 104 ? 3.905 8.907 -20.179 1.00 66.81 104 GLN A N 1
ATOM 818 C CA . GLN A 1 104 ? 4.067 9.438 -18.818 1.00 66.81 104 GLN A CA 1
ATOM 819 C C . GLN A 1 104 ? 5.459 9.177 -18.209 1.00 66.81 104 GLN A C 1
ATOM 821 O O . GLN A 1 104 ? 5.910 9.919 -17.333 1.00 66.81 104 GLN A O 1
ATOM 826 N N . PHE A 1 105 ? 6.183 8.156 -18.680 1.00 65.06 105 PHE A N 1
ATOM 827 C CA . PHE A 1 105 ? 7.477 7.719 -18.137 1.00 65.06 105 PHE A CA 1
ATOM 828 C C . PHE A 1 105 ? 8.528 7.391 -19.226 1.00 65.06 105 PHE A C 1
ATOM 830 O O . PHE A 1 105 ? 9.145 6.321 -19.194 1.00 65.06 105 PHE A O 1
ATOM 837 N N . PRO A 1 106 ? 8.856 8.319 -20.145 1.00 58.91 106 PRO A N 1
ATOM 838 C CA . PRO A 1 106 ? 9.752 8.037 -21.277 1.00 58.91 106 PRO A CA 1
ATOM 839 C C . PRO A 1 106 ? 11.175 7.606 -20.866 1.00 58.91 106 PRO A C 1
ATOM 841 O O . PRO A 1 106 ? 11.811 6.810 -21.555 1.00 58.91 106 PRO A O 1
ATOM 844 N N . LYS A 1 107 ? 11.675 8.073 -19.708 1.00 54.94 107 LYS A N 1
ATOM 845 C CA . LYS A 1 107 ? 12.977 7.647 -19.142 1.00 54.94 107 LYS A CA 1
ATOM 846 C C . LYS A 1 107 ? 12.939 6.241 -18.513 1.00 54.94 107 LYS A C 1
ATOM 848 O O . LYS A 1 107 ? 13.987 5.670 -18.233 1.00 54.94 107 LYS A O 1
ATOM 853 N N . LEU A 1 108 ? 11.753 5.690 -18.256 1.00 56.06 108 LEU A N 1
ATOM 854 C CA . LEU A 1 108 ? 11.572 4.361 -17.667 1.00 56.06 108 LEU A CA 1
ATOM 855 C C . LEU A 1 108 ? 11.579 3.289 -18.772 1.00 56.06 108 LEU A C 1
ATOM 857 O O . LEU A 1 108 ? 12.208 2.247 -18.590 1.00 56.06 108 LEU A O 1
ATOM 861 N N . GLY A 1 109 ? 10.991 3.604 -19.936 1.00 48.06 109 GLY A N 1
ATOM 862 C CA . GLY A 1 109 ? 10.898 2.726 -21.112 1.00 48.06 109 GLY A CA 1
ATOM 863 C C . GLY A 1 109 ? 12.147 2.638 -22.003 1.00 48.06 109 GLY A C 1
ATOM 864 O O . GLY A 1 109 ? 12.251 1.714 -22.802 1.00 48.06 109 GLY A O 1
ATOM 865 N N . ARG A 1 110 ? 13.129 3.544 -21.873 1.00 44.84 110 ARG A N 1
ATOM 866 C CA . ARG A 1 110 ? 14.387 3.469 -22.642 1.00 44.84 110 ARG A CA 1
ATOM 867 C C . ARG A 1 110 ? 15.498 2.795 -21.826 1.00 44.84 110 ARG A C 1
ATOM 869 O O . ARG A 1 110 ? 16.049 3.380 -20.899 1.00 44.84 110 ARG A O 1
ATOM 876 N N . GLY A 1 111 ? 15.835 1.552 -22.179 1.00 42.72 111 GLY A N 1
ATOM 877 C CA . GLY A 1 111 ? 17.174 0.988 -21.950 1.00 42.72 111 GLY A CA 1
ATOM 878 C C . GLY A 1 111 ? 17.402 0.150 -20.691 1.00 42.72 111 GLY A C 1
ATOM 879 O O . GLY A 1 111 ? 18.411 0.346 -20.024 1.00 42.72 111 GLY A O 1
ATOM 880 N N . GLY A 1 112 ? 16.501 -0.754 -20.298 1.00 37.88 112 GLY A N 1
ATOM 881 C CA . GLY A 1 112 ? 16.786 -1.717 -19.222 1.00 37.88 112 GLY A CA 1
ATOM 882 C C . GLY A 1 112 ? 15.999 -3.002 -19.387 1.00 37.88 112 GLY A C 1
ATOM 883 O O . GLY A 1 112 ? 14.792 -2.938 -19.581 1.00 37.88 112 GLY A O 1
ATOM 884 N N . VAL A 1 113 ? 16.690 -4.140 -19.314 1.00 39.47 113 VAL A N 1
ATOM 885 C CA . VAL A 1 113 ? 16.109 -5.487 -19.359 1.00 39.47 113 VAL A CA 1
ATOM 886 C C . VAL A 1 113 ? 15.061 -5.604 -18.249 1.00 39.47 113 VAL A C 1
ATOM 888 O O . VAL A 1 113 ? 15.393 -5.733 -17.072 1.00 39.47 113 VAL A O 1
ATOM 891 N N . GLY A 1 114 ? 13.791 -5.481 -18.615 1.00 44.56 114 GLY A N 1
ATOM 892 C CA . GLY A 1 114 ? 12.656 -5.730 -17.743 1.00 44.56 114 GLY A CA 1
ATOM 893 C C . GLY A 1 114 ? 11.773 -6.734 -18.450 1.00 44.56 114 GLY A C 1
ATOM 894 O O . GLY A 1 114 ? 11.071 -6.362 -19.386 1.00 44.56 114 GLY A O 1
ATOM 895 N N . LEU A 1 115 ? 11.856 -8.002 -18.045 1.00 44.12 115 LEU A N 1
ATOM 896 C CA . LEU A 1 115 ? 10.894 -9.012 -18.469 1.00 44.12 115 LEU A CA 1
ATOM 897 C C . LEU A 1 115 ? 9.491 -8.476 -18.131 1.00 44.12 115 LEU A C 1
ATOM 899 O O . LEU A 1 115 ? 9.193 -8.201 -16.963 1.00 44.12 115 LEU A O 1
ATOM 903 N N . MET A 1 116 ? 8.646 -8.296 -19.146 1.00 45.97 116 MET A N 1
ATOM 904 C CA . MET A 1 116 ? 7.203 -8.335 -18.935 1.00 45.97 116 MET A CA 1
ATOM 905 C C . MET A 1 116 ? 6.867 -9.807 -18.765 1.00 45.97 116 MET A C 1
ATOM 907 O O . MET A 1 116 ? 6.709 -10.525 -19.748 1.00 45.97 116 MET A O 1
ATOM 911 N N . ASP A 1 117 ? 6.900 -10.277 -17.525 1.00 42.06 117 ASP A N 1
ATOM 912 C CA . ASP A 1 117 ? 6.607 -11.674 -17.252 1.00 42.06 117 ASP A CA 1
ATOM 913 C C . ASP A 1 117 ? 5.091 -11.883 -17.226 1.00 42.06 117 ASP A C 1
ATOM 915 O O . ASP A 1 117 ? 4.344 -11.038 -16.713 1.00 42.06 117 ASP A O 1
ATOM 919 N N . ARG A 1 118 ? 4.622 -12.993 -17.802 1.00 45.56 118 ARG A N 1
ATOM 920 C CA . ARG A 1 118 ? 3.220 -13.395 -17.660 1.00 45.56 118 ARG A CA 1
ATOM 921 C C . ARG A 1 118 ? 3.080 -14.077 -16.308 1.00 45.56 118 ARG A C 1
ATOM 923 O O . ARG A 1 118 ? 3.644 -15.142 -16.098 1.00 45.56 118 ARG A O 1
ATOM 930 N N . ILE A 1 119 ? 2.308 -13.468 -15.415 1.00 49.22 119 ILE A N 1
ATOM 931 C CA . ILE A 1 119 ? 1.940 -14.089 -14.142 1.00 49.22 119 ILE A CA 1
ATOM 932 C C . ILE A 1 119 ? 1.044 -15.308 -14.432 1.00 49.22 119 ILE A C 1
ATOM 934 O O . ILE A 1 119 ? 0.026 -15.142 -15.112 1.00 49.22 119 ILE A O 1
ATOM 938 N N . PRO A 1 120 ? 1.393 -16.517 -13.951 1.00 47.22 120 PRO A N 1
ATOM 939 C CA . PRO A 1 120 ? 0.524 -17.690 -14.018 1.00 47.22 120 PRO A CA 1
ATOM 940 C C . PRO A 1 120 ? -0.814 -17.434 -13.313 1.00 47.22 120 PRO A C 1
ATOM 942 O O . PRO A 1 120 ? -0.847 -16.748 -12.298 1.00 47.22 120 PRO A O 1
ATOM 945 N N . GLU A 1 121 ? -1.912 -18.046 -13.763 1.00 45.78 121 GLU A N 1
ATOM 946 C CA . GLU A 1 121 ? -3.234 -17.884 -13.118 1.00 45.78 121 GLU A CA 1
ATOM 947 C C . GLU A 1 121 ? -3.245 -18.254 -11.620 1.00 45.78 121 GLU A C 1
ATOM 949 O O . GLU A 1 121 ? -4.089 -17.778 -10.862 1.00 45.78 121 GLU A O 1
ATOM 954 N N . SER A 1 122 ? -2.292 -19.082 -11.180 1.00 45.75 122 SER A N 1
ATOM 955 C CA . SER A 1 122 ? -2.105 -19.491 -9.785 1.00 45.75 122 SER A CA 1
ATOM 956 C C . SER A 1 122 ? -1.343 -18.484 -8.918 1.00 45.75 122 SER A C 1
ATOM 958 O O . SER A 1 122 ? -1.321 -18.623 -7.694 1.00 45.75 122 SER A O 1
ATOM 960 N N . GLU A 1 123 ? -0.659 -17.505 -9.510 1.00 44.94 123 GLU A N 1
ATOM 961 C CA . GLU A 1 123 ? 0.063 -16.487 -8.751 1.00 44.94 123 GLU A CA 1
ATOM 962 C C . GLU A 1 123 ? -0.906 -15.431 -8.220 1.00 44.94 123 GLU A C 1
ATOM 964 O O . GLU A 1 123 ? -1.780 -14.934 -8.925 1.00 44.94 123 GLU A O 1
ATOM 969 N N . THR A 1 124 ? -0.742 -15.063 -6.949 1.00 47.94 124 THR A N 1
ATOM 970 C CA . THR A 1 124 ? -1.597 -14.059 -6.311 1.00 47.94 124 THR A CA 1
ATOM 971 C C . THR A 1 124 ? -1.261 -12.671 -6.868 1.00 47.94 124 THR A C 1
ATOM 973 O O . THR A 1 124 ? -0.168 -12.165 -6.591 1.00 47.94 124 THR A O 1
ATOM 976 N N . PRO A 1 125 ? -2.171 -12.012 -7.613 1.00 52.22 125 PRO A N 1
ATOM 977 C CA . PRO A 1 125 ? -1.922 -10.675 -8.137 1.00 52.22 125 PRO A CA 1
ATOM 978 C C . PRO A 1 125 ? -1.709 -9.693 -6.985 1.00 52.22 125 PRO A C 1
ATOM 980 O O . PRO A 1 125 ? -2.302 -9.845 -5.909 1.00 52.22 125 PRO A O 1
ATOM 983 N N . PHE A 1 126 ? -0.910 -8.644 -7.194 1.00 56.56 126 PHE A N 1
ATOM 984 C CA . PHE A 1 126 ? -0.825 -7.600 -6.180 1.00 56.56 126 PHE A CA 1
ATOM 985 C C . PHE A 1 126 ? -2.215 -6.980 -5.995 1.00 56.56 126 PHE A C 1
ATOM 987 O O . PHE A 1 126 ? -2.918 -6.724 -6.981 1.00 56.56 126 PHE A O 1
ATOM 994 N N . PRO A 1 127 ? -2.632 -6.722 -4.743 1.00 52.88 127 PRO A N 1
ATOM 995 C CA . PRO A 1 127 ? -3.922 -6.113 -4.490 1.00 52.88 127 PRO A CA 1
ATOM 996 C C . PRO A 1 127 ? -3.945 -4.728 -5.139 1.00 52.88 127 PRO A C 1
ATOM 998 O O . PRO A 1 127 ? -3.321 -3.786 -4.653 1.00 52.88 127 PRO A O 1
ATOM 1001 N N . HIS A 1 128 ? -4.655 -4.623 -6.260 1.00 49.41 128 HIS A N 1
ATOM 1002 C CA . HIS A 1 128 ? -4.889 -3.389 -6.988 1.00 49.41 128 HIS A CA 1
ATOM 1003 C C . HIS A 1 128 ? -6.305 -2.908 -6.670 1.00 49.41 128 HIS A C 1
ATOM 1005 O O . HIS A 1 128 ? -7.276 -3.649 -6.816 1.00 49.41 128 HIS A O 1
ATOM 1011 N N . ARG A 1 129 ? -6.439 -1.661 -6.218 1.00 45.22 129 ARG A N 1
ATOM 1012 C CA . ARG A 1 129 ? -7.725 -1.046 -5.866 1.00 45.22 129 ARG A CA 1
ATOM 1013 C C . ARG A 1 129 ? -7.811 0.320 -6.542 1.00 45.22 129 ARG A C 1
ATOM 1015 O O . ARG A 1 129 ? -6.853 1.089 -6.484 1.00 45.22 129 ARG A O 1
ATOM 1022 N N . LYS A 1 130 ? -8.977 0.668 -7.093 1.00 39.44 130 LYS A N 1
ATOM 1023 C CA . LYS A 1 130 ? -9.276 2.057 -7.467 1.00 39.44 130 LYS A CA 1
ATOM 1024 C C . LYS A 1 130 ? -9.167 2.926 -6.205 1.00 39.44 130 LYS A C 1
ATOM 1026 O O . LYS A 1 130 ? -9.875 2.680 -5.229 1.00 39.44 130 LYS A O 1
ATOM 1031 N N . GLY A 1 131 ? -8.230 3.874 -6.176 1.00 36.75 131 GLY A N 1
ATOM 1032 C CA . GLY A 1 131 ? -7.961 4.705 -4.995 1.00 36.75 131 GLY A CA 1
ATOM 1033 C C . GLY A 1 131 ? -6.994 4.103 -3.963 1.00 36.75 131 GLY A C 1
ATOM 1034 O O . GLY A 1 131 ? -7.179 4.306 -2.757 1.00 36.75 131 GLY A O 1
ATOM 1035 N N . ILE A 1 132 ? -5.973 3.339 -4.374 1.00 43.16 132 ILE A N 1
ATOM 1036 C CA . ILE A 1 132 ? -4.795 3.118 -3.515 1.00 43.16 132 ILE A CA 1
ATOM 1037 C C . ILE A 1 132 ? -4.148 4.485 -3.227 1.00 43.16 132 ILE A C 1
ATOM 1039 O O . ILE A 1 132 ? -3.589 5.120 -4.114 1.00 43.16 132 ILE A O 1
ATOM 1043 N N . LEU A 1 133 ? -4.215 4.917 -1.963 1.00 35.03 133 LEU A N 1
ATOM 1044 C CA . LEU A 1 133 ? -3.540 6.118 -1.444 1.00 35.03 133 LEU A CA 1
ATOM 1045 C C . LEU A 1 133 ? -2.023 5.921 -1.292 1.00 35.03 133 LEU A C 1
ATOM 1047 O O . LEU A 1 133 ? -1.275 6.892 -1.251 1.00 35.03 133 LEU A O 1
ATOM 1051 N N . TYR A 1 134 ? -1.563 4.669 -1.228 1.00 42.09 134 TYR A N 1
ATOM 1052 C CA . TYR A 1 134 ? -0.159 4.323 -1.017 1.00 42.09 134 TYR A CA 1
ATOM 1053 C C . TYR A 1 134 ? 0.397 3.571 -2.219 1.00 42.09 134 TYR A C 1
ATOM 1055 O O . TYR A 1 134 ? 0.492 2.344 -2.240 1.00 42.09 134 TYR A O 1
ATOM 1063 N N . LYS A 1 135 ? 0.793 4.338 -3.231 1.00 53.09 135 LYS A N 1
ATOM 1064 C CA . LYS A 1 135 ? 1.750 3.889 -4.240 1.00 53.09 135 LYS A CA 1
ATOM 1065 C C . LYS A 1 135 ? 3.094 3.768 -3.506 1.00 53.09 135 LYS A C 1
ATOM 1067 O O . LYS A 1 135 ? 3.701 4.762 -3.118 1.00 53.09 135 LYS A O 1
ATOM 1072 N N . GLY A 1 136 ? 3.426 2.539 -3.108 1.00 49.97 136 GLY A N 1
ATOM 1073 C CA . GLY A 1 136 ? 4.382 2.274 -2.032 1.00 49.97 136 GLY A CA 1
ATOM 1074 C C . GLY A 1 136 ? 5.809 2.707 -2.368 1.00 49.97 136 GLY A C 1
ATOM 1075 O O . GLY A 1 136 ? 6.395 2.250 -3.348 1.00 49.97 136 GLY A O 1
ATOM 1076 N N . PHE A 1 137 ? 6.389 3.539 -1.511 1.00 46.97 137 PHE A N 1
ATOM 1077 C CA . PHE A 1 137 ? 7.813 3.850 -1.495 1.00 46.97 137 PHE A CA 1
ATOM 1078 C C . PHE A 1 137 ? 8.406 3.242 -0.224 1.00 46.97 137 PHE A C 1
ATOM 1080 O O . PHE A 1 137 ? 8.032 3.636 0.880 1.00 46.97 137 PHE A O 1
ATOM 1087 N N . ARG A 1 138 ? 9.276 2.236 -0.365 1.00 53.00 138 ARG A N 1
ATOM 1088 C CA . ARG A 1 138 ? 9.950 1.599 0.774 1.00 53.00 138 ARG A CA 1
ATOM 1089 C C . ARG A 1 138 ? 11.457 1.735 0.592 1.00 53.00 138 ARG A C 1
ATOM 1091 O O . ARG A 1 138 ? 12.032 1.141 -0.319 1.00 53.00 138 ARG A O 1
ATOM 1098 N N . ILE A 1 139 ? 12.075 2.511 1.477 1.00 55.22 139 ILE A N 1
ATOM 1099 C CA . ILE A 1 139 ? 13.525 2.520 1.670 1.00 55.22 139 ILE A CA 1
ATOM 1100 C C . ILE A 1 139 ? 13.824 1.468 2.733 1.00 55.22 139 ILE A C 1
ATOM 1102 O O . ILE A 1 139 ? 13.258 1.518 3.824 1.00 55.22 139 ILE A O 1
ATOM 1106 N N . TRP A 1 140 ? 14.695 0.515 2.417 1.00 47.06 140 TRP A N 1
ATOM 1107 C CA . TRP A 1 140 ? 15.336 -0.290 3.453 1.00 47.06 140 TRP A CA 1
ATOM 1108 C C . TRP A 1 140 ? 16.497 0.525 4.026 1.00 47.06 140 TRP A C 1
ATOM 1110 O O . TRP A 1 140 ? 17.575 0.569 3.437 1.00 47.06 140 TRP A O 1
ATOM 1120 N N . ALA A 1 141 ? 16.251 1.217 5.137 1.00 47.47 141 ALA A N 1
ATOM 1121 C CA . ALA A 1 141 ? 17.320 1.704 5.999 1.00 47.47 141 ALA A CA 1
ATOM 1122 C C . ALA A 1 141 ? 17.724 0.552 6.930 1.00 47.47 141 ALA A C 1
ATOM 1124 O O . ALA A 1 141 ? 16.858 -0.183 7.403 1.00 47.47 141 ALA A O 1
ATOM 1125 N N . SER A 1 142 ? 19.025 0.368 7.160 1.00 43.81 142 SER A N 1
ATOM 1126 C CA . SER A 1 142 ? 19.561 -0.669 8.057 1.00 43.81 142 SER A CA 1
ATOM 1127 C C . SER A 1 142 ? 19.132 -0.485 9.514 1.00 43.81 142 SER A C 1
ATOM 1129 O O . SER A 1 142 ? 19.275 -1.405 10.310 1.00 43.81 142 SER A O 1
ATOM 1131 N N . GLU A 1 143 ? 18.574 0.676 9.848 1.00 45.12 143 GLU A N 1
ATOM 1132 C CA . GLU A 1 143 ? 18.068 1.010 11.169 1.00 45.12 143 GLU A CA 1
ATOM 1133 C C . GLU A 1 143 ? 16.667 1.603 11.009 1.00 45.12 143 GLU A C 1
ATOM 1135 O O . GLU A 1 143 ? 16.468 2.624 10.343 1.00 45.12 143 GLU A O 1
ATOM 1140 N N . ALA A 1 144 ? 15.669 0.931 11.587 1.00 42.69 144 ALA A N 1
ATOM 1141 C CA . ALA A 1 144 ? 14.377 1.556 11.810 1.00 42.69 144 ALA A CA 1
ATOM 1142 C C . ALA A 1 144 ? 14.610 2.707 12.800 1.00 42.69 144 ALA A C 1
ATOM 1144 O O . ALA A 1 144 ? 15.224 2.466 13.843 1.00 42.69 144 ALA A O 1
ATOM 1145 N N . PRO A 1 145 ? 14.154 3.941 12.520 1.00 45.38 145 PRO A N 1
ATOM 1146 C CA . PRO A 1 145 ? 14.264 4.997 13.505 1.00 45.38 145 PRO A CA 1
ATOM 1147 C C . PRO A 1 145 ? 13.553 4.527 14.778 1.00 45.38 145 PRO A C 1
ATOM 1149 O O . PRO A 1 145 ? 12.374 4.180 14.750 1.00 45.38 145 PRO A O 1
ATOM 1152 N N . THR A 1 146 ? 14.261 4.549 15.904 1.00 46.53 146 THR A N 1
ATOM 1153 C CA . THR A 1 146 ? 13.710 4.371 17.259 1.00 46.53 146 THR A CA 1
ATOM 1154 C C . THR A 1 146 ? 12.694 5.467 17.631 1.00 46.53 146 THR A C 1
ATOM 1156 O O . THR A 1 146 ? 12.087 5.430 18.698 1.00 46.53 146 THR A O 1
ATOM 1159 N N . ALA A 1 147 ? 12.456 6.420 16.726 1.00 45.00 147 ALA A N 1
ATOM 1160 C CA . ALA A 1 147 ? 11.427 7.446 16.771 1.00 45.00 147 ALA A CA 1
ATOM 1161 C C . ALA A 1 147 ? 10.309 7.111 15.751 1.00 45.00 147 ALA A C 1
ATOM 1163 O O . ALA A 1 147 ? 10.573 6.929 14.570 1.00 45.00 147 ALA A O 1
ATOM 1164 N N . ALA A 1 148 ? 9.022 7.069 16.079 1.00 47.03 148 ALA A N 1
ATOM 1165 C CA . ALA A 1 148 ? 8.350 7.672 17.210 1.00 47.03 148 ALA A CA 1
ATOM 1166 C C . ALA A 1 148 ? 6.975 7.019 17.408 1.00 47.03 148 ALA A C 1
ATOM 1168 O O . ALA A 1 148 ? 6.238 6.800 16.443 1.00 47.03 148 ALA A O 1
ATOM 1169 N N . ARG A 1 149 ? 6.588 6.831 18.676 1.00 59.62 149 ARG A N 1
ATOM 1170 C CA . ARG A 1 149 ? 5.194 6.694 19.137 1.00 59.62 149 ARG A CA 1
ATOM 1171 C C . ARG A 1 149 ? 4.418 8.007 18.941 1.00 59.62 149 ARG A C 1
ATOM 1173 O O . ARG A 1 149 ? 3.738 8.485 19.840 1.00 59.62 149 ARG A O 1
ATOM 1180 N N . ASP A 1 150 ? 4.562 8.645 17.787 1.00 72.75 150 ASP A N 1
ATOM 1181 C CA . ASP A 1 150 ? 3.864 9.885 17.483 1.00 72.75 150 ASP A CA 1
ATOM 1182 C C . ASP A 1 150 ? 2.531 9.545 16.814 1.00 72.75 150 ASP A C 1
ATOM 1184 O O . ASP A 1 150 ? 2.336 9.664 15.599 1.00 72.75 150 ASP A O 1
ATOM 1188 N N . TRP A 1 151 ? 1.608 9.030 17.629 1.00 73.50 151 TRP A N 1
ATOM 1189 C CA . TRP A 1 151 ? 0.255 8.709 17.186 1.00 73.50 151 TRP A CA 1
ATOM 1190 C C . TRP A 1 151 ? -0.480 9.945 16.658 1.00 73.50 151 TRP A C 1
ATOM 1192 O O . TRP A 1 151 ? -1.313 9.810 15.763 1.00 73.50 151 TRP A O 1
ATOM 1202 N N . LEU A 1 152 ? -0.137 11.143 17.145 1.00 77.62 152 LEU A N 1
ATOM 1203 C CA . LEU A 1 152 ? -0.645 12.412 16.626 1.00 77.62 152 LEU A CA 1
ATOM 1204 C C . LEU A 1 152 ? -0.185 12.637 15.184 1.00 77.62 152 LEU A C 1
ATOM 1206 O O . LEU A 1 152 ? -0.999 12.976 14.331 1.00 77.62 152 LEU A O 1
ATOM 1210 N N . LYS A 1 153 ? 1.076 12.361 14.851 1.00 77.38 153 LYS A N 1
ATOM 1211 C CA . LYS A 1 153 ? 1.557 12.420 13.463 1.00 77.38 153 LYS A CA 1
ATOM 1212 C C . LYS A 1 153 ? 0.916 11.361 12.566 1.00 77.38 153 LYS A C 1
ATOM 1214 O O . LYS A 1 153 ? 0.606 11.652 11.409 1.00 77.38 153 LYS A O 1
ATOM 1219 N N . TYR A 1 154 ? 0.717 10.146 13.078 1.00 74.44 154 TYR A N 1
ATOM 1220 C CA . TYR A 1 154 ? 0.178 9.032 12.293 1.00 74.44 154 TYR A CA 1
ATOM 1221 C C . TYR A 1 154 ? -1.336 9.151 12.053 1.00 74.44 154 TYR A C 1
ATOM 1223 O O . TYR A 1 154 ? -1.792 9.091 10.912 1.00 74.44 154 TYR A O 1
ATOM 1231 N N . PHE A 1 155 ? -2.118 9.363 13.114 1.00 79.06 155 PHE A N 1
ATOM 1232 C CA . PHE A 1 155 ? -3.581 9.427 13.057 1.00 79.06 155 PHE A CA 1
ATOM 1233 C C . PHE A 1 155 ? -4.127 10.851 12.896 1.00 79.06 155 PHE A C 1
ATOM 1235 O O . PHE A 1 155 ? -5.317 11.012 12.609 1.00 79.06 155 PHE A O 1
ATOM 1242 N N . LYS A 1 156 ? -3.279 11.882 13.015 1.00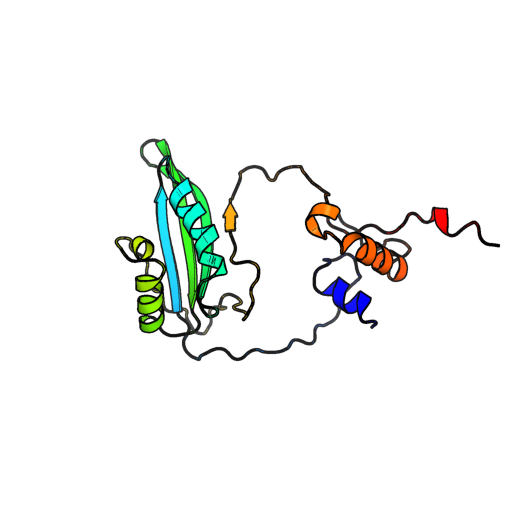 85.25 156 LYS A N 1
ATOM 1243 C CA . LYS A 1 156 ? -3.652 13.298 12.876 1.00 85.25 156 LYS A CA 1
ATOM 1244 C C . LYS A 1 156 ? -4.877 13.609 13.744 1.00 85.25 156 LYS A C 1
ATOM 1246 O O . LYS A 1 156 ? -4.984 13.155 14.882 1.00 85.25 156 LYS A O 1
ATOM 1251 N N . ASN A 1 157 ? -5.850 14.310 13.174 1.00 85.31 157 ASN A N 1
ATOM 1252 C CA . ASN A 1 157 ? -7.076 14.733 13.844 1.00 85.31 157 ASN A CA 1
ATOM 1253 C C . ASN A 1 157 ? -7.970 13.558 14.293 1.00 85.31 157 ASN A C 1
ATOM 1255 O O . ASN A 1 157 ? -8.908 13.770 15.055 1.00 85.31 157 ASN A O 1
ATOM 1259 N N . ASN A 1 158 ? -7.702 12.321 13.850 1.00 84.19 158 ASN A N 1
ATOM 1260 C CA . ASN A 1 158 ? -8.470 11.147 14.270 1.00 84.19 158 ASN A CA 1
ATOM 1261 C C . ASN A 1 158 ? -7.981 10.546 15.593 1.00 84.19 158 ASN A C 1
ATOM 1263 O O . ASN A 1 158 ? -8.692 9.721 16.160 1.00 84.19 158 ASN A O 1
ATOM 1267 N N . PHE A 1 159 ? -6.798 10.928 16.088 1.00 86.75 159 PHE A N 1
ATOM 1268 C CA . PHE A 1 159 ? -6.181 10.270 17.240 1.00 86.75 159 PHE A CA 1
ATOM 1269 C C . PHE A 1 159 ? -7.088 10.262 18.480 1.00 86.75 159 PHE A C 1
ATOM 1271 O O . PHE A 1 159 ? -7.418 9.194 18.988 1.00 86.75 159 PHE A O 1
ATOM 1278 N N . TYR A 1 160 ? -7.563 11.428 18.925 1.00 87.69 160 TYR A N 1
ATOM 1279 C CA . TYR A 1 160 ? -8.391 11.527 20.134 1.00 87.69 160 TYR A CA 1
ATOM 1280 C C . TYR A 1 160 ? -9.724 10.785 20.018 1.00 87.69 160 TYR A C 1
ATOM 1282 O O . TYR A 1 160 ? -10.168 10.167 20.984 1.00 87.69 160 TYR A O 1
ATOM 1290 N N . ARG A 1 161 ? -10.332 10.771 18.826 1.00 88.31 161 ARG A N 1
ATOM 1291 C CA . ARG A 1 161 ? -11.546 9.987 18.572 1.00 88.31 161 ARG A CA 1
ATOM 1292 C C . ARG A 1 161 ? -11.274 8.488 18.697 1.00 88.31 161 ARG A C 1
ATOM 1294 O O . ARG A 1 161 ? -12.077 7.766 19.275 1.00 88.31 161 ARG A O 1
ATOM 1301 N N . LEU A 1 162 ? -10.133 8.013 18.196 1.00 88.69 162 LEU A N 1
ATOM 1302 C CA . LEU A 1 162 ? -9.741 6.610 18.334 1.00 88.69 162 LEU A CA 1
ATOM 1303 C C . LEU A 1 162 ? -9.476 6.232 19.798 1.00 88.69 162 LEU A C 1
ATOM 1305 O O . LEU A 1 162 ? -9.899 5.158 20.211 1.00 88.69 162 LEU A O 1
ATOM 1309 N N . VAL A 1 163 ? -8.858 7.118 20.588 1.00 90.00 163 VAL A N 1
ATOM 1310 C CA . VAL A 1 163 ? -8.669 6.936 22.042 1.00 90.00 163 VAL A CA 1
ATOM 1311 C C . VAL A 1 163 ? -10.015 6.876 22.775 1.00 90.00 163 VAL A C 1
ATOM 1313 O O . VAL A 1 163 ? -10.211 6.003 23.619 1.00 90.00 163 VAL A O 1
ATOM 1316 N N . GLN A 1 164 ? -10.976 7.741 22.430 1.00 90.00 164 GLN A N 1
ATOM 1317 C CA . GLN A 1 164 ? -12.340 7.698 22.980 1.00 90.00 164 GLN A CA 1
ATOM 1318 C C . GLN A 1 164 ? -13.023 6.359 22.696 1.00 90.00 164 GLN A C 1
ATOM 1320 O O . GLN A 1 164 ? -13.500 5.708 23.623 1.00 90.00 164 GLN A O 1
ATOM 1325 N N . ILE A 1 165 ? -13.011 5.916 21.436 1.00 89.88 165 ILE A N 1
ATOM 1326 C CA . ILE A 1 165 ? -13.600 4.632 21.034 1.00 89.88 165 ILE A CA 1
ATOM 1327 C C . ILE A 1 165 ? -12.920 3.488 21.784 1.00 89.88 165 ILE A C 1
ATOM 1329 O O . ILE A 1 165 ? -13.598 2.649 22.364 1.00 89.88 165 ILE A O 1
ATOM 1333 N N . LYS A 1 166 ? -11.584 3.480 21.815 1.00 89.75 166 LYS A N 1
ATOM 1334 C CA . LYS A 1 166 ? -10.774 2.477 22.510 1.00 89.75 166 LYS A CA 1
ATOM 1335 C C . LYS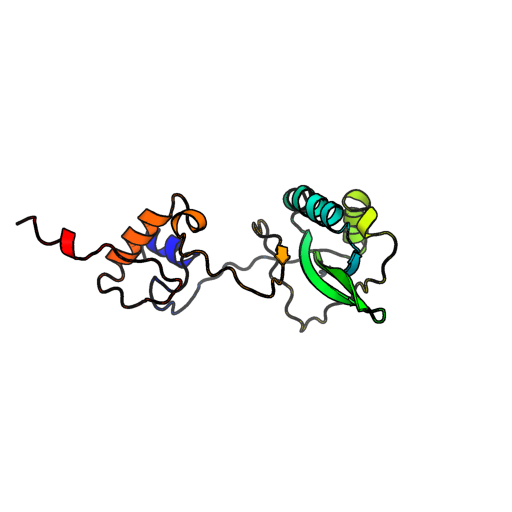 A 1 166 ? -11.121 2.398 23.999 1.00 89.75 166 LYS A C 1
ATOM 1337 O O . LYS A 1 166 ? -11.309 1.304 24.511 1.00 89.75 166 LYS A O 1
ATOM 1342 N N . THR A 1 167 ? -11.292 3.542 24.659 1.00 91.38 167 THR A N 1
ATOM 1343 C CA . THR A 1 167 ? -11.685 3.621 26.078 1.00 91.38 167 THR A CA 1
ATOM 1344 C C . THR A 1 167 ? -13.089 3.067 26.323 1.00 91.38 167 THR A C 1
ATOM 1346 O O . THR A 1 167 ? -13.328 2.452 27.353 1.00 91.38 167 THR A O 1
ATOM 1349 N N . GLN A 1 168 ? -14.018 3.246 25.381 1.00 89.12 168 GLN A N 1
ATOM 1350 C CA . GLN A 1 168 ? -15.380 2.715 25.503 1.00 89.12 168 GLN A CA 1
ATOM 1351 C C . GLN A 1 168 ? -15.453 1.201 25.273 1.00 89.12 168 GLN A C 1
ATOM 1353 O O . GLN A 1 168 ? -16.230 0.523 25.938 1.00 89.12 168 GLN A O 1
ATOM 1358 N N . VAL A 1 169 ? -14.687 0.670 24.312 1.00 88.12 169 VAL A N 1
ATOM 1359 C CA . VAL A 1 169 ? -14.776 -0.749 23.910 1.00 88.12 169 VAL A CA 1
ATOM 1360 C C . VAL A 1 169 ? -13.818 -1.666 24.662 1.00 88.12 169 VAL A C 1
ATOM 1362 O O . VAL A 1 169 ? -14.019 -2.875 24.667 1.00 88.12 169 VAL A O 1
ATOM 1365 N N . ASP A 1 170 ? -12.772 -1.104 25.262 1.00 89.12 170 ASP A N 1
ATOM 1366 C CA . ASP A 1 170 ? -11.777 -1.826 26.049 1.00 89.12 170 ASP A CA 1
ATOM 1367 C C . ASP A 1 170 ? -11.274 -0.944 27.210 1.00 89.12 170 ASP A C 1
ATOM 1369 O O . ASP A 1 170 ? -10.133 -0.472 27.178 1.00 89.12 170 ASP A O 1
ATOM 1373 N N . PRO A 1 171 ? -12.131 -0.664 28.213 1.00 90.06 171 PRO A N 1
ATOM 1374 C CA . PRO A 1 171 ? -11.807 0.233 29.328 1.00 90.06 171 PRO A CA 1
ATOM 1375 C C . PRO A 1 171 ? -10.617 -0.258 30.164 1.00 90.06 171 PRO A C 1
ATOM 1377 O O . PRO A 1 171 ? -9.812 0.551 30.627 1.00 90.06 171 PRO A O 1
ATOM 1380 N N . ASP A 1 172 ? -10.448 -1.576 30.284 1.00 90.00 172 ASP A N 1
ATOM 1381 C CA . ASP A 1 172 ? -9.329 -2.203 31.000 1.00 90.00 172 ASP A CA 1
ATOM 1382 C C . ASP A 1 172 ? -8.053 -2.306 30.149 1.00 90.00 172 ASP A C 1
ATOM 1384 O O . ASP A 1 172 ? -7.006 -2.759 30.620 1.00 90.00 172 ASP A O 1
ATOM 1388 N N . ASN A 1 173 ? -8.116 -1.846 28.896 1.00 89.31 173 ASN A N 1
ATOM 1389 C CA . ASN A 1 173 ? -7.014 -1.829 27.942 1.00 89.31 173 ASN A CA 1
ATOM 1390 C C . ASN A 1 173 ? -6.355 -3.213 27.747 1.00 89.31 173 ASN A C 1
ATOM 1392 O O . ASN A 1 173 ? -5.126 -3.331 27.684 1.00 89.31 173 ASN A O 1
ATOM 1396 N N . VAL A 1 174 ? -7.174 -4.263 27.650 1.00 90.06 174 VAL A N 1
ATOM 1397 C CA . VAL A 1 174 ? -6.773 -5.658 27.420 1.00 90.06 174 VAL A CA 1
ATOM 1398 C C . VAL A 1 174 ? -6.019 -5.809 26.095 1.00 90.06 174 VAL A C 1
ATOM 1400 O O . VAL A 1 174 ? -4.974 -6.461 26.033 1.00 90.06 174 VAL A O 1
ATOM 1403 N N . PHE A 1 175 ? -6.504 -5.178 25.024 1.00 86.50 175 PHE A N 1
ATOM 1404 C CA . PHE A 1 175 ? -5.909 -5.241 23.688 1.00 86.50 175 PHE A CA 1
ATOM 1405 C C . PHE A 1 175 ? -4.796 -4.198 23.543 1.00 86.50 175 PHE A C 1
ATOM 1407 O O . PHE A 1 175 ? -5.017 -3.107 23.004 1.00 86.50 175 PHE A O 1
ATOM 1414 N N . ARG A 1 176 ? -3.597 -4.531 24.040 1.00 83.75 176 ARG A N 1
ATOM 1415 C CA . ARG A 1 176 ? -2.417 -3.652 24.033 1.00 83.75 176 ARG A CA 1
ATOM 1416 C C . ARG A 1 176 ? -1.154 -4.339 23.499 1.00 83.75 176 ARG A C 1
ATOM 1418 O O . ARG A 1 176 ? -0.814 -5.451 23.884 1.00 83.75 176 ARG A O 1
ATOM 1425 N N . ASN A 1 177 ? -0.430 -3.630 22.640 1.00 81.00 177 ASN A N 1
ATOM 1426 C CA . ASN A 1 177 ? 0.933 -3.922 22.189 1.00 81.00 177 ASN A CA 1
ATOM 1427 C C . ASN A 1 177 ? 1.685 -2.598 21.942 1.00 81.00 177 ASN A C 1
ATOM 1429 O O . ASN A 1 177 ? 1.111 -1.522 22.105 1.00 81.00 177 ASN A O 1
ATOM 1433 N N . GLU A 1 178 ? 2.949 -2.651 21.516 1.00 74.56 178 GLU A N 1
ATOM 1434 C CA . GLU A 1 178 ? 3.776 -1.448 21.306 1.00 74.56 178 GLU A CA 1
ATOM 1435 C C . GLU A 1 178 ? 3.205 -0.440 20.295 1.00 74.56 178 GLU A C 1
ATOM 1437 O O . GLU A 1 178 ? 3.525 0.746 20.366 1.00 74.56 178 GLU A O 1
ATOM 1442 N N . GLN A 1 179 ? 2.355 -0.898 19.372 1.00 74.69 179 GLN A N 1
ATOM 1443 C CA . GLN A 1 179 ? 1.719 -0.077 18.339 1.00 74.69 179 GLN A CA 1
ATOM 1444 C C . GLN A 1 179 ? 0.281 0.328 18.695 1.00 74.69 179 GLN A C 1
ATOM 1446 O O . GLN A 1 179 ? -0.365 1.026 17.912 1.00 74.69 179 GLN A O 1
ATOM 1451 N N . SER A 1 180 ? -0.236 -0.107 19.847 1.00 82.31 180 SER A N 1
ATOM 1452 C CA . SER A 1 180 ? -1.645 0.065 20.181 1.00 82.31 180 SER A CA 1
ATOM 1453 C C . SER A 1 180 ? -1.998 1.494 20.566 1.00 82.31 180 SER A C 1
ATOM 1455 O O . SER A 1 180 ? -1.216 2.202 21.198 1.00 82.31 180 SER A O 1
ATOM 1457 N N . ILE A 1 181 ? -3.213 1.895 20.202 1.00 86.12 181 ILE A N 1
ATOM 1458 C CA . ILE A 1 181 ? -3.806 3.163 20.624 1.00 86.12 181 ILE A CA 1
ATOM 1459 C C . ILE A 1 181 ? -4.129 3.068 22.126 1.00 86.12 181 ILE A C 1
ATOM 1461 O O . ILE A 1 181 ? -4.718 2.066 22.542 1.00 86.12 181 ILE A O 1
ATOM 1465 N N . PRO A 1 182 ? -3.746 4.066 22.945 1.00 87.69 182 PRO A N 1
ATOM 1466 C CA . PRO A 1 182 ? -4.002 4.044 24.383 1.00 87.69 182 PRO A CA 1
ATOM 1467 C C . PRO A 1 182 ? -5.482 4.300 24.720 1.00 87.69 182 PRO A C 1
ATOM 1469 O O . PRO A 1 182 ? -6.243 4.803 23.893 1.00 87.69 182 PRO A O 1
ATOM 1472 N N . THR A 1 183 ? -5.869 3.992 25.958 1.00 88.62 183 THR A N 1
ATOM 1473 C CA . THR A 1 183 ? -7.124 4.437 26.590 1.00 88.62 183 THR A CA 1
ATOM 1474 C C . THR A 1 183 ? -6.893 5.717 27.403 1.00 88.62 183 THR A C 1
ATOM 1476 O O . THR A 1 183 ? -5.750 6.068 27.713 1.00 88.62 183 THR A O 1
ATOM 1479 N N . PHE A 1 184 ? -7.960 6.433 27.770 1.00 85.19 184 PHE A N 1
ATOM 1480 C CA . PHE A 1 184 ? -7.845 7.477 28.788 1.00 85.19 184 PHE A CA 1
ATOM 1481 C C . PHE A 1 184 ? -7.488 6.861 30.148 1.00 85.19 184 PHE A C 1
ATOM 1483 O O . PHE A 1 184 ? -7.982 5.785 30.483 1.00 85.19 184 PHE A O 1
ATOM 1490 N N . PRO A 1 185 ? -6.650 7.527 30.959 1.00 71.06 185 PRO A N 1
ATOM 1491 C CA . PRO A 1 185 ? -6.359 7.061 32.306 1.00 71.06 185 PRO A CA 1
ATOM 1492 C C . PRO A 1 185 ? -7.640 7.059 33.156 1.00 71.06 185 PRO A C 1
ATOM 1494 O O . PRO A 1 185 ? -8.316 8.082 33.262 1.00 71.06 185 PRO A O 1
ATOM 1497 N N . ASN A 1 186 ? -7.928 5.935 33.823 1.00 58.03 186 ASN A N 1
ATOM 1498 C CA . ASN A 1 186 ? -9.128 5.697 34.651 1.00 58.03 186 ASN A CA 1
ATOM 1499 C C . ASN A 1 186 ? -9.372 6.717 35.786 1.00 58.03 186 ASN A C 1
ATOM 1501 O O . ASN A 1 186 ? -10.404 6.675 36.44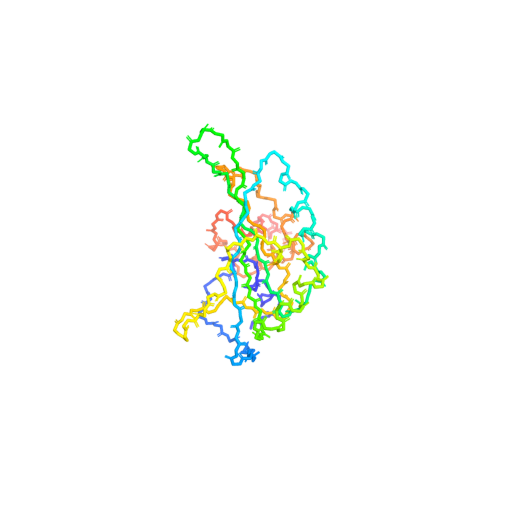8 1.00 58.03 186 ASN A O 1
ATOM 1505 N N . ARG A 1 187 ? -8.456 7.663 36.025 1.00 49.44 187 ARG A N 1
ATOM 1506 C CA . ARG A 1 187 ? -8.512 8.618 37.143 1.00 49.44 187 ARG A CA 1
ATOM 1507 C C . ARG A 1 187 ? -9.443 9.826 36.908 1.00 49.44 187 ARG A C 1
ATOM 1509 O O . ARG A 1 187 ? -9.541 10.672 37.785 1.00 49.44 187 ARG A O 1
ATOM 1516 N N . LEU A 1 188 ? -10.132 9.915 35.766 1.00 47.62 188 LEU A N 1
ATOM 1517 C CA . LEU A 1 188 ? -11.110 10.983 35.475 1.00 47.62 188 LEU A CA 1
ATOM 1518 C C . LEU A 1 188 ? -12.583 10.549 35.602 1.00 47.62 188 LEU A C 1
ATOM 1520 O O . LEU A 1 188 ? -13.464 11.384 35.440 1.00 47.62 188 LEU A O 1
ATOM 1524 N N . LEU A 1 189 ? -12.863 9.274 35.901 1.00 47.06 189 LEU A N 1
ATOM 1525 C CA . LEU A 1 189 ? -14.233 8.754 36.063 1.00 47.06 189 LEU A CA 1
ATOM 1526 C C . LEU A 1 189 ? -14.679 8.630 37.531 1.00 47.06 189 LEU A C 1
ATOM 1528 O O . LEU A 1 189 ? -15.810 8.246 37.800 1.00 47.06 189 LEU A O 1
ATOM 1532 N N . VAL A 1 190 ? -13.809 8.981 38.481 1.00 42.62 190 VAL A N 1
ATOM 1533 C CA . VAL A 1 190 ? -14.106 8.989 39.920 1.00 42.62 190 VAL A CA 1
ATOM 1534 C C . VAL A 1 190 ? -14.038 10.435 40.395 1.00 42.62 190 VAL A C 1
ATOM 1536 O O . VAL A 1 190 ? -13.014 10.831 40.929 1.00 42.62 190 VAL A O 1
ATOM 1539 N N . ASN A 1 191 ? -15.039 11.252 40.051 1.00 37.53 191 ASN A N 1
ATOM 1540 C CA . ASN A 1 191 ? -15.375 12.544 40.683 1.00 37.53 191 ASN A CA 1
ATOM 1541 C C . ASN A 1 191 ? -16.602 13.153 39.974 1.00 37.53 191 ASN A C 1
ATOM 1543 O O . ASN A 1 191 ? -16.542 14.215 39.357 1.00 37.53 191 ASN A O 1
ATOM 1547 N N . SER A 1 192 ? -17.720 12.432 39.983 1.00 41.38 192 SER A N 1
ATOM 1548 C CA . SER A 1 192 ? -19.049 12.991 39.690 1.00 41.38 192 SER A CA 1
ATOM 1549 C C . SER A 1 192 ? -20.083 12.117 40.395 1.00 41.38 192 SER A C 1
ATOM 1551 O O . SER A 1 192 ? -20.662 11.206 39.809 1.00 41.38 192 SER A O 1
ATOM 1553 N N . GLY A 1 193 ? -20.227 12.357 41.694 1.00 37.00 193 GLY A N 1
ATOM 1554 C CA . GLY A 1 193 ? -21.180 11.718 42.595 1.00 37.00 193 GLY A CA 1
ATOM 1555 C C . GLY A 1 193 ? -21.127 12.420 43.934 1.00 37.00 193 GLY A C 1
ATOM 1556 O O . GLY A 1 193 ? -20.006 12.473 44.484 1.00 37.00 193 GLY A O 1
#